Protein AF-A0A428Q0T6-F1 (afdb_monomer_lite)

Organism: NCBI:txid1325733

Secondary structure (DSSP, 8-state):
-EE--HHHHHHHHIIIII---HHHHHHHHHHHHHHHT-PPPTT--TTS-HHHHHHHHHHHHHTTT-HHHHHHHHHHHHHTTTTTTTHHHHHHHHHHHH-TT--TTSS-HHHHHT--EEEEEEE-SSS--EEEEESSS-S-----PPP-TTTSPPEEETTTEEEEESTTT-S-THHHHHHHHHHH-TT-SS-S-------

Foldseek 3Di:
DAEAFALGLQLLCLCWFVVDDSVVSVVLVVVLCVQQPDFDDLQDDPPDPVVVSVCVVVVVVVDPPDVVVVVVVLQVSLVVDQARTNVVSVVVSSCVRQPQPDKLLDDGNCVVVVNKYWYWWWAPDPDIDIDIDINPDPLDMDDDRAAAVRHGNWDADPPRHTIHTCCVVPVWCQVVVQVVVCVVCVPDPGDPDDDTDHD

InterPro domains:
  IPR016035 Acyl transferase/acyl hydrolase/lysophospholipase [SSF52151] (3-199)

Sequence (199 aa):
MAFGISSGGLIVADMFINGSSIEESSDKFEALAKHVFQRRKYVNAPFLPKFLTGLLPLLIESFAPLPSLFYLVDIAVSYFTDGLYPSRNMEDALKRIFSPDRSMLGITNATATGTLVGLPAATVDEKPKCQIFSNYNSGVPELYLLPLGIVFPPQHISGVGTFQDAGPLENDPLISALTAAATAFPLLEEPDFVVSLGT

Radius of gyration: 19.91 Å; chains: 1; bounding box: 54×31×53 Å

pLDDT: mean 74.84, std 14.32, range [39.44, 93.75]

Structure (mmCIF, N/CA/C/O backbone):
data_AF-A0A428Q0T6-F1
#
_entry.id   AF-A0A428Q0T6-F1
#
loop_
_atom_site.group_PDB
_atom_site.id
_atom_site.type_symbol
_atom_site.label_atom_id
_atom_site.label_alt_id
_atom_site.label_comp_id
_atom_site.label_asym_id
_atom_site.label_entity_id
_atom_site.label_seq_id
_atom_site.pdbx_PDB_ins_code
_atom_site.Cartn_x
_atom_site.Cartn_y
_atom_site.Cartn_z
_atom_site.occupancy
_atom_site.B_iso_or_equiv
_atom_site.auth_seq_id
_atom_site.auth_comp_id
_atom_site.auth_asym_id
_atom_site.auth_atom_id
_atom_site.pdbx_PDB_model_num
ATOM 1 N N . MET A 1 1 ? -7.613 3.057 12.857 1.00 89.25 1 MET A N 1
ATOM 2 C CA . MET A 1 1 ? -7.683 2.839 11.394 1.00 89.25 1 MET A CA 1
ATOM 3 C C . MET A 1 1 ? -6.301 3.133 10.822 1.00 89.25 1 MET A C 1
ATOM 5 O O . MET A 1 1 ? -5.642 4.011 11.362 1.00 89.25 1 MET A O 1
ATOM 9 N N . ALA A 1 2 ? -5.839 2.387 9.820 1.00 92.50 2 ALA A N 1
ATOM 10 C CA . ALA A 1 2 ? -4.494 2.507 9.258 1.00 92.50 2 ALA A CA 1
ATOM 11 C C . ALA A 1 2 ? -4.555 2.542 7.730 1.00 92.50 2 ALA A C 1
ATOM 13 O O . ALA A 1 2 ? -5.173 1.680 7.106 1.00 92.50 2 ALA A O 1
ATOM 14 N N . PHE A 1 3 ? -3.937 3.558 7.139 1.00 91.94 3 PHE A N 1
ATOM 15 C CA . PHE A 1 3 ? -3.925 3.778 5.700 1.00 91.94 3 PHE A CA 1
ATOM 16 C C . PHE A 1 3 ? -2.504 4.045 5.233 1.00 91.94 3 PHE A C 1
ATOM 18 O O . PHE A 1 3 ? -1.729 4.682 5.944 1.00 91.94 3 PHE A O 1
ATOM 25 N N . GLY A 1 4 ? -2.175 3.577 4.035 1.00 90.06 4 GLY A N 1
ATOM 26 C CA . GLY A 1 4 ? -0.871 3.822 3.438 1.00 90.06 4 GLY A CA 1
ATOM 27 C C . GLY A 1 4 ? -0.927 3.731 1.923 1.00 90.06 4 GLY A C 1
ATOM 28 O O . GLY A 1 4 ? -1.654 2.905 1.373 1.00 90.06 4 GLY A O 1
ATOM 29 N N . ILE A 1 5 ? -0.144 4.580 1.264 1.00 86.94 5 ILE A N 1
ATOM 30 C CA . ILE A 1 5 ? -0.002 4.632 -0.194 1.00 86.94 5 ILE A CA 1
ATOM 31 C C . ILE A 1 5 ? 1.419 4.216 -0.558 1.00 86.94 5 ILE A C 1
ATOM 33 O O . ILE A 1 5 ? 2.355 4.472 0.203 1.00 86.94 5 ILE A O 1
ATOM 37 N N . SER A 1 6 ? 1.581 3.545 -1.700 1.00 84.75 6 SER A N 1
ATOM 38 C CA . SER A 1 6 ? 2.883 3.099 -2.196 1.00 84.75 6 SER A CA 1
ATOM 39 C C . SER A 1 6 ? 3.666 2.291 -1.139 1.00 84.75 6 SER A C 1
ATOM 41 O O . SER A 1 6 ? 3.129 1.353 -0.543 1.00 84.75 6 SER A O 1
ATOM 43 N N . SER A 1 7 ? 4.917 2.663 -0.851 1.00 85.25 7 SER A N 1
ATOM 44 C CA . SER A 1 7 ? 5.738 2.081 0.220 1.00 85.25 7 SER A CA 1
ATOM 45 C C . SER A 1 7 ? 5.096 2.171 1.611 1.00 85.25 7 SER A C 1
ATOM 47 O O . SER A 1 7 ? 5.201 1.221 2.386 1.00 85.25 7 SER A O 1
ATOM 49 N N . GLY A 1 8 ? 4.374 3.251 1.924 1.00 87.94 8 GLY A N 1
ATOM 50 C CA . GLY A 1 8 ? 3.618 3.372 3.174 1.00 87.94 8 GLY A CA 1
ATOM 51 C C . GLY A 1 8 ? 2.496 2.336 3.272 1.00 87.94 8 GLY A C 1
ATOM 52 O O . GLY A 1 8 ? 2.252 1.778 4.340 1.00 87.94 8 GLY A O 1
ATOM 53 N N . GLY A 1 9 ? 1.864 2.008 2.142 1.00 88.44 9 GLY A N 1
ATOM 54 C CA . GLY A 1 9 ? 0.878 0.929 2.047 1.00 88.44 9 GLY A CA 1
ATOM 55 C C . GLY A 1 9 ? 1.485 -0.444 2.327 1.00 88.44 9 GLY A C 1
ATOM 56 O O . GLY A 1 9 ? 0.877 -1.252 3.027 1.00 88.44 9 GLY A O 1
ATOM 57 N N . LEU A 1 10 ? 2.715 -0.686 1.860 1.00 87.69 10 LEU A N 1
ATOM 58 C CA . LEU A 1 10 ? 3.456 -1.915 2.157 1.00 87.69 10 LEU A CA 1
ATOM 59 C C . LEU A 1 10 ? 3.763 -2.060 3.652 1.00 87.69 10 LEU A C 1
ATOM 61 O O . LEU A 1 10 ? 3.553 -3.134 4.217 1.00 87.69 10 LEU A O 1
ATOM 65 N N . ILE A 1 11 ? 4.204 -0.979 4.298 1.00 89.25 11 ILE A N 1
ATOM 66 C CA . ILE A 1 11 ? 4.495 -0.957 5.739 1.00 89.25 11 ILE A CA 1
ATOM 67 C C . ILE A 1 11 ? 3.218 -1.211 6.546 1.00 89.25 11 ILE A C 1
ATOM 69 O O . ILE A 1 11 ? 3.197 -2.087 7.408 1.00 89.25 11 ILE A O 1
ATOM 73 N N . VAL A 1 12 ? 2.127 -0.506 6.227 1.00 90.69 12 VAL A N 1
ATOM 74 C CA . VAL A 1 12 ? 0.817 -0.702 6.870 1.00 90.69 12 VAL A CA 1
ATOM 75 C C . VAL A 1 12 ? 0.324 -2.136 6.688 1.00 90.69 12 VAL A C 1
ATOM 77 O O . VAL A 1 12 ? -0.155 -2.752 7.642 1.00 90.69 12 VAL A O 1
ATOM 80 N N . ALA A 1 13 ? 0.468 -2.700 5.488 1.00 89.44 13 ALA A N 1
ATOM 81 C CA . ALA A 1 13 ? 0.110 -4.085 5.237 1.00 89.44 13 ALA A CA 1
ATOM 82 C C . ALA A 1 13 ? 0.939 -5.044 6.109 1.00 89.44 13 ALA A C 1
ATOM 84 O O . ALA A 1 13 ? 0.357 -5.897 6.768 1.00 89.44 13 ALA A O 1
ATOM 85 N N . ASP A 1 14 ? 2.266 -4.926 6.189 1.00 90.31 14 ASP A N 1
ATOM 86 C CA . ASP A 1 14 ? 3.067 -5.855 7.010 1.00 90.31 14 ASP A CA 1
ATOM 87 C C . ASP A 1 14 ? 2.743 -5.719 8.510 1.00 90.31 14 ASP A C 1
ATOM 89 O O . ASP A 1 14 ? 2.503 -6.716 9.196 1.00 90.31 14 ASP A O 1
ATOM 93 N N . MET A 1 15 ? 2.608 -4.491 9.011 1.00 91.19 15 MET A N 1
ATOM 94 C CA . MET A 1 15 ? 2.294 -4.244 10.421 1.00 91.19 15 MET A CA 1
ATOM 95 C C . MET A 1 15 ? 0.924 -4.797 10.824 1.00 91.19 15 MET A C 1
ATOM 97 O O . MET A 1 15 ? 0.792 -5.502 11.825 1.00 91.19 15 MET A O 1
ATOM 101 N N . PHE A 1 16 ? -0.120 -4.505 10.047 1.00 90.69 16 PHE A N 1
ATOM 102 C CA . PHE A 1 16 ? -1.490 -4.821 10.454 1.00 90.69 16 PHE A CA 1
ATOM 103 C C . PHE A 1 16 ? -2.015 -6.122 9.853 1.00 90.69 16 PHE A C 1
ATOM 105 O O . PHE A 1 16 ? -2.826 -6.788 10.483 1.00 90.69 16 PHE A O 1
ATOM 112 N N . ILE A 1 17 ? -1.552 -6.553 8.682 1.00 86.75 17 ILE A N 1
ATOM 113 C CA . ILE A 1 17 ? -1.958 -7.845 8.112 1.00 86.75 17 ILE A CA 1
ATOM 114 C C . ILE A 1 17 ? -1.084 -8.953 8.700 1.00 86.75 17 ILE A C 1
ATOM 116 O O . ILE A 1 17 ? -1.624 -9.912 9.268 1.00 86.75 17 ILE A O 1
ATOM 120 N N . ASN A 1 18 ? 0.245 -8.817 8.619 1.00 88.25 18 ASN A N 1
ATOM 121 C CA . ASN A 1 18 ? 1.177 -9.840 9.106 1.00 88.25 18 ASN A CA 1
ATOM 122 C C . ASN A 1 18 ? 1.434 -9.770 10.613 1.00 88.25 18 ASN A C 1
ATOM 124 O O . ASN A 1 18 ? 1.727 -10.808 11.203 1.00 88.25 18 ASN A O 1
ATOM 128 N N . GLY A 1 19 ? 1.247 -8.606 11.239 1.00 89.25 19 GLY A N 1
ATOM 129 C CA . GLY A 1 19 ? 1.463 -8.431 12.677 1.00 89.25 19 GLY A CA 1
ATOM 130 C C . GLY A 1 19 ? 2.908 -8.117 13.054 1.00 89.25 19 GLY A C 1
ATOM 131 O O . GLY A 1 19 ? 3.267 -8.298 14.214 1.00 89.25 19 GLY A O 1
ATOM 132 N N . SER A 1 20 ? 3.739 -7.690 12.100 1.00 91.00 20 SER A N 1
ATOM 133 C CA . SER A 1 20 ? 5.130 -7.331 12.389 1.00 91.00 20 SER A CA 1
ATOM 134 C C . SER A 1 20 ? 5.250 -6.007 13.136 1.00 91.00 20 SER A C 1
ATOM 136 O O . SER A 1 20 ? 4.391 -5.128 13.029 1.00 91.00 20 SER A O 1
ATOM 138 N N . SER A 1 21 ? 6.341 -5.854 13.890 1.00 92.69 21 SER A N 1
ATOM 139 C CA . SER A 1 21 ? 6.670 -4.566 14.506 1.00 92.69 21 SER A CA 1
ATOM 140 C C . SER A 1 21 ? 7.057 -3.536 13.438 1.00 92.69 21 SER A C 1
ATOM 142 O O . SER A 1 21 ? 7.321 -3.879 12.279 1.00 92.69 21 SER A O 1
ATOM 144 N N . ILE A 1 22 ? 7.093 -2.256 13.816 1.00 88.88 22 ILE A N 1
ATOM 145 C CA . ILE A 1 22 ? 7.514 -1.193 12.898 1.00 88.88 22 ILE A CA 1
ATOM 146 C C . ILE A 1 22 ? 8.994 -1.335 12.517 1.00 88.88 22 ILE A C 1
ATOM 148 O O . ILE A 1 22 ? 9.342 -1.137 11.355 1.00 88.88 22 ILE A O 1
ATOM 152 N N . GLU A 1 23 ? 9.845 -1.753 13.457 1.00 90.31 23 GLU A N 1
ATOM 153 C CA . GLU A 1 23 ? 11.268 -2.022 13.233 1.00 90.31 23 GLU A CA 1
ATOM 154 C C . GLU A 1 23 ? 11.453 -3.193 12.265 1.00 90.31 23 GLU A C 1
ATOM 156 O O . GLU A 1 23 ? 12.149 -3.054 11.262 1.00 90.31 23 GLU A O 1
ATOM 161 N N . GLU A 1 24 ? 10.758 -4.312 12.497 1.00 91.44 24 GLU A N 1
ATOM 162 C CA . GLU A 1 24 ? 10.804 -5.467 11.594 1.00 91.44 24 GLU A CA 1
ATOM 163 C C . GLU A 1 24 ? 10.317 -5.111 10.188 1.00 91.44 24 GLU A C 1
ATOM 165 O O . GLU A 1 24 ? 10.923 -5.521 9.196 1.00 91.44 24 GLU A O 1
ATOM 170 N N . SER A 1 25 ? 9.223 -4.351 10.094 1.00 89.12 25 SER A N 1
ATOM 171 C CA . SER A 1 25 ? 8.675 -3.907 8.811 1.00 89.12 25 SER A CA 1
ATOM 172 C C . SER A 1 25 ? 9.691 -3.024 8.084 1.00 89.12 25 SER A C 1
ATOM 174 O O . SER A 1 25 ? 9.979 -3.249 6.909 1.00 89.12 25 SER A O 1
ATOM 176 N N . SER A 1 26 ? 10.292 -2.062 8.790 1.00 86.38 26 SER A N 1
ATOM 177 C CA . SER A 1 26 ? 11.322 -1.176 8.243 1.00 86.38 26 SER A CA 1
ATOM 178 C C . SER A 1 26 ? 12.520 -1.963 7.706 1.00 86.38 26 SER A C 1
ATOM 180 O O . SER A 1 26 ? 12.902 -1.775 6.549 1.00 86.38 26 SER A O 1
ATOM 182 N N . ASP A 1 27 ? 13.058 -2.902 8.486 1.00 88.62 27 ASP A N 1
ATOM 183 C CA . ASP A 1 27 ? 14.206 -3.725 8.087 1.00 88.62 27 ASP A CA 1
ATOM 184 C C . ASP A 1 27 ? 13.889 -4.588 6.856 1.00 88.62 27 ASP A C 1
ATOM 186 O O . ASP A 1 27 ? 14.679 -4.661 5.904 1.00 88.62 27 ASP A O 1
ATOM 190 N N . LYS A 1 28 ? 12.706 -5.220 6.828 1.00 88.31 28 LYS A N 1
ATOM 191 C CA . LYS A 1 28 ? 12.251 -6.016 5.678 1.00 88.31 28 LYS A CA 1
ATOM 192 C C . LYS A 1 28 ? 12.123 -5.166 4.422 1.00 88.31 28 LYS A C 1
ATOM 194 O O . LYS A 1 28 ? 12.571 -5.599 3.359 1.00 88.31 28 LYS A O 1
ATOM 199 N N . PHE A 1 29 ? 11.513 -3.983 4.513 1.00 85.50 29 PHE A N 1
ATOM 200 C CA . PHE A 1 29 ? 11.295 -3.133 3.344 1.00 85.50 29 PHE A CA 1
ATOM 201 C C . PHE A 1 29 ? 12.572 -2.443 2.869 1.00 85.50 29 PHE A C 1
ATOM 203 O O . PHE A 1 29 ? 12.750 -2.300 1.659 1.00 85.50 29 PHE A O 1
ATOM 210 N N . GLU A 1 30 ? 13.513 -2.122 3.759 1.00 86.06 30 GLU A N 1
ATOM 211 C CA . GLU A 1 30 ? 14.850 -1.673 3.361 1.00 86.06 30 GLU A CA 1
ATOM 212 C C . GLU A 1 30 ? 15.598 -2.781 2.602 1.00 86.06 30 GLU A C 1
ATOM 214 O O . GLU A 1 30 ? 16.168 -2.555 1.527 1.00 86.06 30 GLU A O 1
ATOM 219 N N . ALA A 1 31 ? 15.566 -4.012 3.121 1.00 85.50 31 ALA A N 1
ATOM 220 C CA . ALA A 1 31 ? 16.156 -5.163 2.445 1.00 85.50 31 ALA A CA 1
ATOM 221 C C . ALA A 1 31 ? 15.473 -5.438 1.096 1.00 85.50 31 ALA A C 1
ATOM 223 O O . ALA A 1 31 ? 16.153 -5.711 0.102 1.00 85.50 31 ALA A O 1
ATOM 224 N N . LEU A 1 32 ? 14.145 -5.323 1.031 1.00 83.75 32 LEU A N 1
ATOM 225 C CA . LEU A 1 32 ? 13.365 -5.492 -0.192 1.00 83.75 32 LEU A CA 1
ATOM 226 C C . LEU A 1 32 ? 13.708 -4.417 -1.225 1.00 83.75 32 LEU A C 1
ATOM 228 O O . LEU A 1 32 ? 13.948 -4.758 -2.381 1.00 83.75 32 LEU A O 1
ATOM 232 N N . ALA A 1 33 ? 13.832 -3.151 -0.824 1.00 82.25 33 ALA A N 1
ATOM 233 C CA . ALA A 1 33 ? 14.201 -2.052 -1.713 1.00 82.25 33 ALA A CA 1
ATOM 234 C C . ALA A 1 33 ? 15.538 -2.317 -2.429 1.00 82.25 33 ALA A C 1
ATOM 236 O O . ALA A 1 33 ? 15.642 -2.120 -3.641 1.00 82.25 33 ALA A O 1
ATOM 237 N N . LYS A 1 34 ? 16.534 -2.874 -1.723 1.00 82.44 34 LYS A N 1
ATOM 238 C CA . LYS A 1 34 ? 17.839 -3.261 -2.306 1.00 82.44 34 LYS A CA 1
ATOM 239 C C . LYS A 1 34 ? 17.735 -4.341 -3.394 1.00 82.44 34 LYS A C 1
ATOM 241 O O . LYS A 1 34 ? 18.629 -4.450 -4.235 1.00 82.44 34 LYS A O 1
ATOM 246 N N . HIS A 1 35 ? 16.672 -5.145 -3.388 1.00 77.38 35 HIS A N 1
ATOM 247 C CA . HIS A 1 35 ? 16.417 -6.189 -4.388 1.00 77.38 35 HIS A CA 1
ATOM 248 C C . HIS A 1 35 ? 15.488 -5.708 -5.507 1.00 77.38 35 HIS A C 1
ATOM 250 O O . HIS A 1 35 ? 15.693 -6.038 -6.676 1.00 77.38 35 HIS A O 1
ATOM 256 N N . VAL A 1 36 ? 14.485 -4.909 -5.153 1.00 76.81 36 VAL A N 1
ATOM 257 C CA . VAL A 1 36 ? 13.452 -4.411 -6.062 1.00 76.81 36 VAL A CA 1
ATOM 258 C C . VAL A 1 36 ? 13.994 -3.321 -6.985 1.00 76.81 36 VAL A C 1
ATOM 260 O O . VAL A 1 36 ? 13.754 -3.371 -8.189 1.00 76.81 36 VAL A O 1
ATOM 263 N N . PHE A 1 37 ? 14.832 -2.416 -6.476 1.00 76.69 37 PHE A N 1
ATOM 264 C CA . PHE A 1 37 ? 15.437 -1.338 -7.267 1.00 76.69 37 PHE A CA 1
ATOM 265 C C . PHE A 1 37 ? 16.770 -1.728 -7.922 1.00 76.69 37 PHE A C 1
ATOM 267 O O . PHE A 1 37 ? 17.676 -0.910 -8.092 1.00 76.69 37 PHE A O 1
ATOM 274 N N . GLN A 1 38 ? 16.909 -2.991 -8.328 1.00 71.69 38 GLN A N 1
ATOM 275 C CA . GLN A 1 38 ? 18.050 -3.418 -9.134 1.00 71.69 38 GLN A CA 1
ATOM 276 C C . GLN A 1 38 ? 17.794 -3.105 -10.607 1.00 71.69 38 GLN A C 1
ATOM 278 O O . GLN A 1 38 ? 16.966 -3.741 -11.262 1.00 71.69 38 GLN A O 1
ATOM 283 N N . ARG A 1 39 ? 18.525 -2.115 -11.135 1.00 63.28 39 ARG A N 1
ATOM 284 C CA . ARG A 1 39 ? 18.463 -1.735 -12.553 1.00 63.28 39 ARG A CA 1
ATOM 285 C C . ARG A 1 39 ? 18.724 -2.942 -13.455 1.00 63.28 39 ARG A C 1
ATOM 287 O O . ARG A 1 39 ? 19.648 -3.727 -13.221 1.00 63.28 39 ARG A O 1
ATOM 294 N N . ARG A 1 40 ? 17.938 -3.054 -14.528 1.00 61.69 40 ARG A N 1
ATOM 295 C CA . ARG A 1 40 ? 18.115 -4.091 -15.549 1.00 61.69 40 ARG A CA 1
ATOM 296 C 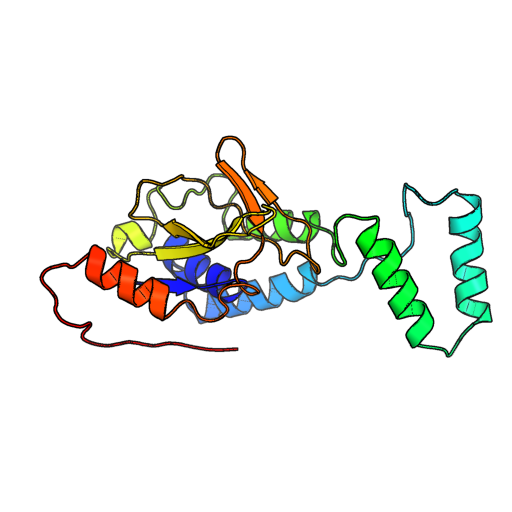C . ARG A 1 40 ? 19.510 -3.956 -16.169 1.00 61.69 40 ARG A C 1
ATOM 298 O O . ARG A 1 40 ? 19.837 -2.937 -16.767 1.00 61.69 40 ARG A O 1
ATOM 305 N N . LYS A 1 41 ? 20.340 -4.997 -16.054 1.00 57.22 41 LYS A N 1
ATOM 306 C CA . LYS A 1 41 ? 21.582 -5.092 -16.833 1.00 57.22 41 LYS A CA 1
ATOM 307 C C . LYS A 1 41 ? 21.203 -5.460 -18.271 1.00 57.22 41 LYS A C 1
ATOM 309 O O . LYS A 1 41 ? 20.482 -6.436 -18.470 1.00 57.22 41 LYS A O 1
ATOM 314 N N . TYR A 1 42 ? 21.678 -4.685 -19.246 1.00 53.44 42 TYR A N 1
ATOM 315 C CA . TYR A 1 42 ? 21.347 -4.689 -20.687 1.00 53.44 42 TYR A CA 1
ATOM 316 C C . TYR A 1 42 ? 21.622 -5.988 -21.472 1.00 53.44 42 TYR A C 1
ATOM 318 O O . TYR A 1 42 ? 21.768 -5.975 -22.689 1.00 53.44 42 TYR A O 1
ATOM 326 N N . VAL A 1 43 ? 21.705 -7.134 -20.808 1.00 46.28 43 VAL A N 1
ATOM 327 C CA . VAL A 1 43 ? 22.309 -8.328 -21.394 1.00 46.28 43 VAL A CA 1
ATOM 328 C C . VAL A 1 43 ? 21.368 -9.043 -22.369 1.00 46.28 43 VAL A C 1
ATOM 330 O O . VAL A 1 43 ? 21.860 -9.742 -23.240 1.00 46.28 43 VAL A O 1
ATOM 333 N N . ASN A 1 44 ? 20.042 -8.852 -22.297 1.00 46.50 44 ASN A N 1
ATOM 334 C CA . ASN A 1 44 ? 19.093 -9.473 -23.233 1.00 46.50 44 ASN A CA 1
ATOM 335 C C . ASN A 1 44 ? 17.760 -8.705 -23.303 1.00 46.50 44 ASN A C 1
ATOM 337 O O . ASN A 1 44 ? 16.822 -9.000 -22.563 1.00 46.50 44 ASN A O 1
ATOM 341 N N . ALA A 1 45 ? 17.664 -7.723 -24.199 1.00 53.03 45 ALA A N 1
ATOM 342 C CA . ALA A 1 45 ? 16.393 -7.121 -24.601 1.00 53.03 45 ALA A CA 1
ATOM 343 C C . ALA A 1 45 ? 15.732 -8.007 -25.685 1.00 53.03 45 ALA A C 1
ATOM 345 O O . ALA A 1 45 ? 16.256 -8.061 -26.796 1.00 53.03 45 ALA A O 1
ATOM 346 N N . PRO A 1 46 ? 14.623 -8.723 -25.408 1.00 50.84 46 PRO A N 1
ATOM 347 C CA . PRO A 1 46 ? 14.042 -9.700 -26.344 1.00 50.84 46 PRO A CA 1
ATOM 348 C C . PRO A 1 46 ? 13.485 -9.098 -27.648 1.00 50.84 46 PRO A C 1
ATOM 350 O O . PRO A 1 46 ? 13.324 -9.813 -28.631 1.00 50.84 46 PRO A O 1
ATOM 353 N N . PHE A 1 47 ? 13.212 -7.794 -27.666 1.00 54.62 47 PHE A N 1
ATOM 354 C CA . PHE A 1 47 ? 12.670 -7.029 -28.799 1.00 54.62 47 PHE A CA 1
ATOM 355 C C . PHE A 1 47 ? 13.760 -6.328 -29.625 1.00 54.62 47 PHE A C 1
ATOM 357 O O . PHE A 1 47 ? 13.469 -5.809 -30.701 1.00 54.62 47 PHE A O 1
ATOM 364 N N . LEU A 1 48 ? 15.013 -6.308 -29.153 1.00 51.81 48 LEU A N 1
ATOM 365 C CA . LEU A 1 48 ? 16.116 -5.708 -29.893 1.00 51.81 48 LEU A CA 1
ATOM 366 C C . LEU A 1 48 ? 16.761 -6.780 -30.794 1.00 51.81 48 LEU A C 1
ATOM 368 O O . LEU A 1 48 ? 17.129 -7.849 -30.295 1.00 51.81 48 LEU A O 1
ATOM 372 N N . PRO A 1 49 ? 16.906 -6.545 -32.115 1.00 60.34 49 PRO A N 1
ATOM 373 C CA . PRO A 1 49 ? 17.570 -7.489 -33.007 1.00 60.34 49 PRO A CA 1
ATOM 374 C C . PRO A 1 49 ? 18.947 -7.861 -32.451 1.00 60.34 49 PRO A C 1
ATOM 376 O O . PRO A 1 49 ? 19.702 -6.974 -32.062 1.00 60.34 49 PRO A O 1
ATOM 379 N N . LYS A 1 50 ? 19.311 -9.152 -32.454 1.00 59.97 50 LYS A N 1
ATOM 380 C CA . LYS A 1 50 ? 20.569 -9.653 -31.853 1.00 59.97 50 LYS A CA 1
ATOM 381 C C . LYS A 1 50 ? 21.819 -8.872 -32.284 1.00 59.97 50 LYS A C 1
ATOM 383 O O . LYS A 1 50 ? 22.760 -8.754 -31.506 1.00 59.97 50 LYS A O 1
ATOM 388 N N . PHE A 1 51 ? 21.823 -8.324 -33.503 1.00 62.69 51 PHE A N 1
ATOM 389 C CA . PHE A 1 51 ? 22.922 -7.497 -34.001 1.00 62.69 51 PHE A CA 1
ATOM 390 C C . PHE A 1 51 ? 23.011 -6.138 -33.281 1.00 62.69 51 PHE A C 1
ATOM 392 O O . PHE A 1 51 ? 24.108 -5.722 -32.931 1.00 62.69 51 PHE A O 1
ATOM 399 N N . LEU A 1 52 ? 21.881 -5.479 -32.998 1.00 59.66 52 LEU A N 1
ATOM 400 C CA . LEU A 1 52 ? 21.814 -4.231 -32.231 1.00 59.66 52 LEU A CA 1
ATOM 401 C C . LEU A 1 52 ? 22.193 -4.467 -30.768 1.00 59.66 52 LEU A C 1
ATOM 403 O O . LEU A 1 52 ? 22.907 -3.653 -30.197 1.00 59.66 52 LEU A O 1
ATOM 407 N N . THR A 1 53 ? 21.802 -5.605 -30.186 1.00 60.00 53 THR A N 1
ATOM 408 C CA . THR A 1 53 ? 22.220 -6.015 -28.833 1.00 60.00 53 THR A CA 1
ATOM 409 C C . THR A 1 53 ? 23.737 -6.193 -28.731 1.00 60.00 53 THR A C 1
ATOM 411 O O . THR A 1 53 ? 24.319 -5.872 -27.701 1.00 60.00 53 THR A O 1
ATOM 414 N N . GLY A 1 54 ? 24.390 -6.656 -29.803 1.00 62.09 54 GLY A N 1
ATOM 415 C CA . GLY A 1 54 ? 25.852 -6.747 -29.888 1.00 62.09 54 GLY A CA 1
ATOM 416 C C . GLY A 1 54 ? 26.555 -5.415 -30.181 1.00 62.09 54 GLY A C 1
ATOM 417 O O . GLY A 1 54 ? 27.713 -5.250 -29.814 1.00 62.09 54 GLY A O 1
ATOM 418 N N . LEU A 1 55 ? 25.867 -4.458 -30.812 1.00 64.00 55 LEU A N 1
ATOM 419 C CA . LEU A 1 55 ? 26.406 -3.139 -31.179 1.00 64.00 55 LEU A CA 1
ATOM 420 C C . LEU A 1 55 ? 26.225 -2.099 -30.062 1.00 64.00 55 LEU A C 1
ATOM 422 O O . LEU A 1 55 ? 27.011 -1.159 -29.957 1.00 64.00 55 LEU A O 1
ATOM 426 N N . LEU A 1 56 ? 25.219 -2.291 -29.202 1.00 62.97 56 LEU A N 1
ATOM 427 C CA . LEU A 1 56 ? 24.897 -1.415 -28.076 1.00 62.97 56 LEU A CA 1
ATOM 428 C C . LEU A 1 56 ? 26.095 -1.185 -27.136 1.00 62.97 56 LEU A C 1
ATOM 430 O O . LEU A 1 56 ? 26.388 -0.023 -26.874 1.00 62.97 56 LEU A O 1
ATOM 434 N N . PRO A 1 57 ? 26.844 -2.214 -26.680 1.00 60.09 57 PRO A N 1
ATOM 435 C CA . PRO A 1 57 ? 28.005 -2.016 -25.808 1.00 60.09 57 PRO A CA 1
ATOM 436 C C . PRO A 1 57 ? 29.113 -1.205 -26.491 1.00 60.09 57 PRO A C 1
ATOM 438 O O . PRO A 1 57 ? 29.766 -0.389 -25.852 1.00 60.09 57 PRO A O 1
ATOM 441 N N . LEU A 1 58 ? 29.279 -1.380 -27.806 1.00 62.19 58 LEU A N 1
ATOM 442 C CA . LEU A 1 58 ? 30.311 -0.714 -28.600 1.00 62.19 58 LEU A CA 1
ATOM 443 C C . LEU A 1 58 ? 29.990 0.774 -28.827 1.00 62.19 58 LEU A C 1
ATOM 445 O O . LEU A 1 58 ? 30.881 1.621 -28.782 1.00 62.19 58 LEU A O 1
ATOM 449 N N . LEU A 1 59 ? 28.707 1.107 -29.015 1.00 60.09 59 LEU A N 1
ATOM 450 C CA . LEU A 1 59 ? 28.220 2.491 -29.023 1.00 60.09 59 LEU A CA 1
ATOM 451 C C . LEU A 1 59 ? 28.339 3.124 -27.632 1.00 60.09 59 LEU A C 1
ATOM 453 O O . LEU A 1 59 ? 28.794 4.254 -27.508 1.00 60.09 59 LEU A O 1
ATOM 457 N N . ILE A 1 60 ? 27.984 2.384 -26.584 1.00 55.56 60 ILE A N 1
ATOM 458 C CA . ILE A 1 60 ? 28.085 2.816 -25.186 1.00 55.56 60 ILE A CA 1
ATOM 459 C C . ILE A 1 60 ? 29.529 3.190 -24.815 1.00 55.56 60 ILE A C 1
ATOM 461 O O . ILE A 1 60 ? 29.744 4.248 -24.224 1.00 55.56 60 ILE A O 1
ATOM 465 N N . GLU A 1 61 ? 30.518 2.381 -25.203 1.00 58.03 61 GLU A N 1
ATOM 466 C CA . GLU A 1 61 ? 31.936 2.688 -24.963 1.00 58.03 61 GLU A CA 1
ATOM 467 C C . GLU A 1 61 ? 32.457 3.837 -25.838 1.00 58.03 61 GLU A C 1
ATOM 469 O O . GLU A 1 61 ? 33.268 4.638 -25.377 1.00 58.03 61 GLU A O 1
ATOM 474 N N . SER A 1 62 ? 31.954 3.973 -27.070 1.00 62.91 62 SER A N 1
ATOM 475 C CA . SER A 1 62 ? 32.377 5.038 -27.995 1.00 62.91 62 SER A CA 1
ATOM 476 C C . SER A 1 62 ? 31.838 6.431 -27.630 1.00 62.91 62 SER A C 1
ATOM 478 O O . SER A 1 62 ? 32.372 7.428 -28.111 1.00 62.91 62 SER A O 1
ATOM 480 N N . PHE A 1 63 ? 30.789 6.518 -26.801 1.00 57.03 63 PHE A N 1
ATOM 481 C CA . PHE A 1 63 ? 30.102 7.771 -26.442 1.00 57.03 63 PHE A CA 1
ATOM 482 C C . PHE A 1 63 ? 30.261 8.193 -24.967 1.00 57.03 63 PHE A C 1
ATOM 484 O O . PHE A 1 63 ? 29.596 9.131 -24.512 1.00 57.03 63 PHE A O 1
ATOM 491 N N . ALA A 1 64 ? 31.148 7.561 -24.195 1.00 53.56 64 ALA A N 1
ATOM 492 C CA . ALA A 1 64 ? 31.457 8.055 -22.854 1.00 53.56 64 ALA A CA 1
ATOM 493 C C . ALA A 1 64 ? 32.323 9.340 -22.929 1.00 53.56 64 ALA A C 1
ATOM 495 O O . ALA A 1 64 ? 33.326 9.333 -23.642 1.00 53.56 64 ALA A O 1
ATOM 496 N N . PRO A 1 65 ? 31.985 10.437 -22.204 1.00 55.16 65 PRO A N 1
ATOM 497 C CA . PRO A 1 65 ? 31.063 10.528 -21.073 1.00 55.16 65 PRO A CA 1
ATOM 498 C C . PRO A 1 65 ? 29.919 11.530 -21.337 1.00 55.16 65 PRO A C 1
ATOM 500 O O . PRO A 1 65 ? 30.017 12.705 -20.987 1.00 55.16 65 PRO A O 1
ATOM 503 N N . LEU A 1 66 ? 28.798 11.084 -21.906 1.00 55.97 66 LEU A N 1
ATOM 504 C CA . LEU A 1 66 ? 27.547 11.860 -21.902 1.00 55.97 66 LEU A CA 1
ATOM 505 C C . LEU A 1 66 ? 26.479 11.126 -21.069 1.00 55.97 66 LEU A C 1
ATOM 507 O O . LEU A 1 66 ? 25.739 10.303 -21.608 1.00 55.97 66 LEU A O 1
ATOM 511 N N . PRO A 1 67 ? 26.371 11.416 -19.753 1.00 56.62 67 PRO A N 1
ATOM 512 C CA . PRO A 1 67 ? 25.423 10.770 -18.833 1.00 56.62 67 PRO A CA 1
ATOM 513 C C . PRO A 1 67 ? 23.953 10.836 -19.280 1.00 56.62 67 PRO A C 1
ATOM 515 O O . PRO A 1 67 ? 23.150 9.975 -18.930 1.00 56.62 67 PRO A O 1
ATOM 518 N N . SER A 1 68 ? 23.593 11.850 -20.069 1.00 57.56 68 SER A N 1
ATOM 519 C CA . SER A 1 68 ? 22.227 12.123 -20.524 1.00 57.56 68 SER A CA 1
ATOM 520 C C . SER A 1 68 ? 21.731 11.179 -21.623 1.00 57.56 68 SER A C 1
ATOM 522 O O . SER A 1 68 ? 20.542 10.866 -21.654 1.00 57.56 68 SER A O 1
ATOM 524 N N . LEU A 1 69 ? 22.606 10.682 -22.505 1.00 57.84 69 LEU A N 1
ATOM 525 C CA . LEU A 1 69 ? 22.192 9.778 -23.586 1.00 57.84 69 LEU A CA 1
ATOM 526 C C . LEU A 1 69 ? 21.799 8.398 -23.032 1.00 57.84 69 LEU A C 1
ATOM 528 O O . LEU A 1 69 ? 20.795 7.828 -23.449 1.00 57.84 69 LEU A O 1
ATOM 532 N N . PHE A 1 70 ? 22.538 7.907 -22.031 1.00 59.09 70 PHE A N 1
ATOM 533 C CA . PHE A 1 70 ? 22.210 6.677 -21.303 1.00 59.09 70 PHE A CA 1
ATOM 534 C C . PHE A 1 70 ? 20.843 6.751 -20.626 1.00 59.09 70 PHE A C 1
ATOM 536 O O . PHE A 1 70 ? 20.084 5.791 -20.674 1.00 59.09 70 PHE A O 1
ATOM 543 N N . TYR A 1 71 ? 20.504 7.909 -20.058 1.00 59.72 71 TYR A N 1
ATOM 544 C CA . TYR A 1 71 ? 19.208 8.137 -19.427 1.00 59.72 71 TYR A CA 1
ATOM 545 C C . TYR A 1 71 ? 18.051 8.119 -20.438 1.00 59.72 71 TYR A C 1
ATOM 547 O O . TYR A 1 71 ? 17.004 7.539 -20.170 1.00 59.72 71 TYR A O 1
ATOM 555 N N . LEU A 1 72 ? 18.243 8.692 -21.632 1.00 59.34 72 LEU A N 1
ATOM 556 C CA . LEU A 1 72 ? 17.233 8.649 -22.697 1.00 59.34 72 LEU A CA 1
ATOM 557 C C . LEU A 1 72 ? 17.046 7.240 -23.270 1.00 59.34 72 LEU A C 1
ATOM 559 O O . LEU A 1 72 ? 15.920 6.857 -23.580 1.00 59.34 72 LEU A O 1
ATOM 563 N N . VAL A 1 73 ? 18.122 6.457 -23.379 1.00 61.56 73 VAL A N 1
ATOM 564 C CA . VAL A 1 73 ? 18.047 5.043 -23.773 1.00 61.56 73 VAL A CA 1
ATOM 565 C C . VAL A 1 73 ? 17.364 4.209 -22.686 1.00 61.56 73 VAL A C 1
ATOM 567 O O . VAL A 1 73 ? 16.494 3.412 -23.023 1.00 61.56 73 VAL A O 1
ATOM 570 N N . ASP A 1 74 ? 17.676 4.436 -21.402 1.00 58.75 74 ASP A N 1
ATOM 571 C CA . ASP A 1 74 ? 16.979 3.814 -20.264 1.00 58.75 74 ASP A CA 1
ATOM 572 C C . ASP A 1 74 ? 15.469 4.109 -20.331 1.00 58.75 74 ASP A C 1
ATOM 574 O O . ASP A 1 74 ? 14.657 3.192 -20.215 1.00 58.75 74 ASP A O 1
ATOM 578 N N . ILE A 1 75 ? 15.087 5.371 -20.573 1.00 59.69 75 ILE A N 1
ATOM 579 C CA . ILE A 1 75 ? 13.685 5.787 -20.724 1.00 59.69 75 ILE A CA 1
ATOM 580 C C . ILE A 1 75 ? 13.045 5.098 -21.928 1.00 59.69 75 ILE A C 1
ATOM 582 O O . ILE A 1 75 ? 11.986 4.493 -21.785 1.00 59.69 75 ILE A O 1
ATOM 586 N N . ALA A 1 76 ? 13.677 5.141 -23.101 1.00 57.78 76 ALA A N 1
ATOM 587 C CA . ALA A 1 76 ? 13.130 4.529 -24.308 1.00 57.78 76 ALA A CA 1
ATOM 588 C C . ALA A 1 76 ? 12.941 3.016 -24.129 1.00 57.78 76 ALA A C 1
ATOM 590 O O . ALA A 1 76 ? 11.880 2.481 -24.432 1.00 57.78 76 ALA A O 1
ATOM 591 N N . VAL A 1 77 ? 13.929 2.320 -23.564 1.00 57.56 77 VAL A N 1
ATOM 592 C CA . VAL A 1 77 ? 13.825 0.888 -23.268 1.00 57.56 77 VAL A CA 1
ATOM 593 C C . VAL A 1 77 ? 12.756 0.624 -22.210 1.00 57.56 77 VAL A C 1
ATOM 595 O O . VAL A 1 77 ? 11.981 -0.307 -22.394 1.00 57.56 77 VAL A O 1
ATOM 598 N N . SER A 1 78 ? 12.640 1.436 -21.155 1.00 54.47 78 SER A N 1
ATOM 599 C CA . SER A 1 78 ? 11.562 1.298 -20.159 1.00 54.47 78 SER A CA 1
ATOM 600 C C . SER A 1 78 ? 10.171 1.516 -20.756 1.00 54.47 78 SER A C 1
ATOM 602 O O . SER A 1 78 ? 9.240 0.830 -20.363 1.00 54.47 78 SER A O 1
ATOM 604 N N . TYR A 1 79 ? 10.039 2.397 -21.753 1.00 52.56 79 TYR A N 1
ATOM 605 C CA . TYR A 1 79 ? 8.780 2.651 -22.453 1.00 52.56 79 TYR A CA 1
ATOM 606 C C . TYR A 1 79 ? 8.344 1.456 -23.311 1.00 52.56 79 TYR A C 1
ATOM 608 O O . TYR A 1 79 ? 7.160 1.154 -23.412 1.00 52.56 79 TYR A O 1
ATOM 616 N N . PHE A 1 80 ? 9.306 0.749 -23.912 1.00 51.97 80 PHE A N 1
ATOM 617 C CA . PHE A 1 80 ? 9.056 -0.459 -24.705 1.00 51.97 80 PHE A CA 1
ATOM 618 C C . PHE A 1 80 ? 9.143 -1.762 -23.888 1.00 51.97 80 PHE A C 1
ATOM 620 O O . PHE A 1 80 ? 9.061 -2.850 -24.461 1.00 51.97 80 PHE A O 1
ATOM 627 N N . THR A 1 81 ? 9.315 -1.682 -22.563 1.00 52.81 81 THR A N 1
ATOM 628 C CA . THR A 1 81 ? 9.393 -2.845 -21.669 1.00 52.81 81 THR A CA 1
ATOM 629 C C . THR A 1 81 ? 8.543 -2.693 -20.418 1.00 52.81 81 THR A C 1
ATOM 631 O O . THR A 1 81 ? 7.834 -1.718 -20.231 1.00 52.81 81 THR A O 1
ATOM 634 N N . ASP A 1 82 ? 8.603 -3.715 -19.574 1.00 57.91 82 ASP A N 1
ATOM 635 C CA . ASP A 1 82 ? 7.902 -3.888 -18.306 1.00 57.91 82 ASP A CA 1
ATOM 636 C C . ASP A 1 82 ? 8.368 -2.899 -17.202 1.00 57.91 82 ASP A C 1
ATOM 638 O O . ASP A 1 82 ? 8.698 -3.326 -16.099 1.00 57.91 82 ASP A O 1
ATOM 642 N N . GLY A 1 83 ? 8.478 -1.596 -17.504 1.00 61.78 83 GLY A N 1
ATOM 643 C CA . GLY A 1 83 ? 8.948 -0.537 -16.594 1.00 61.78 83 GLY A CA 1
ATOM 644 C C . GLY A 1 83 ? 10.477 -0.415 -16.449 1.00 61.78 83 GLY A C 1
ATOM 645 O O . GLY A 1 83 ? 11.253 -1.199 -17.005 1.00 61.78 83 GLY A O 1
ATOM 646 N N . LEU A 1 84 ? 10.936 0.592 -15.686 1.00 66.19 84 LEU A N 1
ATOM 647 C CA . LEU A 1 84 ? 12.368 0.818 -15.395 1.00 66.19 84 LEU A CA 1
ATOM 648 C C . LEU A 1 84 ? 12.983 -0.339 -14.586 1.00 66.19 84 LEU A C 1
ATOM 650 O O . LEU A 1 84 ? 14.160 -0.677 -14.762 1.00 66.19 84 LEU A O 1
ATOM 654 N N . TYR A 1 85 ? 12.180 -0.964 -13.725 1.00 68.06 85 TYR A N 1
ATOM 655 C CA . TYR A 1 85 ? 12.552 -2.124 -12.923 1.00 68.06 85 TYR A CA 1
ATOM 656 C C . TYR A 1 85 ? 11.631 -3.305 -13.249 1.00 68.06 85 TYR A C 1
ATOM 658 O O . TYR A 1 85 ? 10.430 -3.107 -13.411 1.00 68.06 85 TYR A O 1
ATOM 666 N N . PRO A 1 86 ? 12.152 -4.544 -13.340 1.00 67.19 86 PRO A N 1
ATOM 667 C CA . PRO A 1 86 ? 11.316 -5.706 -13.631 1.00 67.19 86 PRO A CA 1
ATOM 668 C C . PRO A 1 86 ? 10.243 -5.921 -12.551 1.00 67.19 86 PRO A C 1
ATOM 670 O O . PRO A 1 86 ? 10.588 -6.108 -11.381 1.00 67.19 86 PRO A O 1
ATOM 673 N N . SER A 1 87 ? 8.969 -5.989 -12.953 1.00 69.25 87 SER A N 1
ATOM 674 C CA . SER A 1 87 ? 7.825 -6.294 -12.072 1.00 69.25 87 SER A CA 1
ATOM 675 C C . SER A 1 87 ? 8.028 -7.578 -11.263 1.00 69.25 87 SER A C 1
ATOM 677 O O . SER A 1 87 ? 7.771 -7.617 -10.064 1.00 69.25 87 SER A O 1
ATOM 679 N N . ARG A 1 88 ? 8.607 -8.606 -11.894 1.00 71.31 88 ARG A N 1
ATOM 680 C CA . ARG A 1 88 ? 8.889 -9.907 -11.278 1.00 71.31 88 ARG A CA 1
ATOM 681 C C . ARG A 1 88 ? 9.718 -9.812 -9.998 1.00 71.31 88 ARG A C 1
ATOM 683 O O . ARG A 1 88 ? 9.451 -10.545 -9.056 1.00 71.31 88 ARG A O 1
ATOM 690 N N . ASN A 1 89 ? 10.711 -8.921 -9.942 1.00 76.50 89 ASN A N 1
ATOM 691 C CA . ASN A 1 89 ? 11.529 -8.769 -8.733 1.00 76.50 89 ASN A CA 1
ATOM 692 C C . ASN A 1 89 ? 10.686 -8.249 -7.566 1.00 76.50 89 ASN A C 1
ATOM 694 O O . ASN A 1 89 ? 10.877 -8.673 -6.429 1.00 76.50 89 ASN A O 1
ATOM 698 N N . MET A 1 90 ? 9.762 -7.338 -7.867 1.00 76.12 90 MET A N 1
ATOM 699 C CA . MET A 1 90 ? 8.814 -6.793 -6.907 1.00 76.12 90 MET A CA 1
ATOM 700 C C . MET A 1 90 ? 7.821 -7.869 -6.469 1.00 76.12 90 MET A C 1
ATOM 702 O O . MET A 1 90 ? 7.700 -8.131 -5.278 1.00 76.12 90 MET A O 1
ATOM 706 N N . GLU A 1 91 ? 7.186 -8.560 -7.413 1.00 76.94 91 GLU A N 1
ATOM 707 C CA . GLU A 1 91 ? 6.209 -9.613 -7.132 1.00 76.94 91 GLU A CA 1
ATOM 708 C C . GLU A 1 91 ? 6.815 -10.763 -6.310 1.00 76.94 91 GLU A C 1
ATOM 710 O O . GLU A 1 91 ? 6.246 -11.166 -5.295 1.00 76.94 91 GLU A O 1
ATOM 715 N N . ASP A 1 92 ? 8.002 -11.246 -6.687 1.00 79.75 92 ASP A N 1
ATOM 716 C CA . ASP A 1 92 ? 8.710 -12.307 -5.964 1.00 79.75 92 ASP A CA 1
ATOM 717 C C . ASP A 1 92 ? 9.094 -11.856 -4.545 1.00 79.75 92 ASP A C 1
ATOM 719 O O . ASP A 1 92 ? 8.985 -12.633 -3.593 1.00 79.75 92 ASP A O 1
ATOM 723 N N . ALA A 1 93 ? 9.539 -10.608 -4.373 1.00 79.50 93 ALA A N 1
ATOM 724 C CA . ALA A 1 93 ? 9.903 -10.082 -3.059 1.00 79.50 93 ALA A CA 1
ATOM 725 C C . ALA A 1 93 ? 8.678 -9.910 -2.152 1.00 79.50 93 ALA A C 1
ATOM 727 O O . ALA A 1 93 ? 8.725 -10.233 -0.966 1.00 79.50 93 ALA A O 1
ATOM 728 N N . LEU A 1 94 ? 7.563 -9.465 -2.717 1.00 80.88 94 LEU A N 1
ATOM 729 C CA . LEU A 1 94 ? 6.322 -9.263 -1.986 1.00 80.88 94 LEU A CA 1
ATOM 730 C C . LEU A 1 94 ? 5.650 -10.584 -1.614 1.00 80.88 94 LEU A C 1
ATOM 732 O O . LEU A 1 94 ? 5.226 -10.744 -0.471 1.00 80.88 94 LEU A O 1
ATOM 736 N N . LYS A 1 95 ? 5.657 -11.577 -2.510 1.00 82.50 95 LYS A N 1
ATOM 737 C CA . LYS A 1 95 ? 5.212 -12.947 -2.205 1.00 82.50 95 LYS A CA 1
ATOM 738 C C . LYS A 1 95 ? 5.997 -13.573 -1.053 1.00 82.50 95 LYS A C 1
ATOM 740 O O . LYS A 1 95 ? 5.425 -14.345 -0.289 1.00 82.50 95 LYS A O 1
ATOM 745 N N . ARG A 1 96 ? 7.282 -13.232 -0.888 1.00 82.12 96 ARG A N 1
ATOM 746 C CA . ARG A 1 96 ? 8.092 -13.695 0.255 1.00 82.12 96 ARG A CA 1
ATOM 747 C C . ARG A 1 96 ? 7.660 -13.078 1.583 1.00 82.12 96 ARG A C 1
ATOM 749 O O . ARG A 1 96 ? 7.715 -13.772 2.590 1.00 82.12 96 ARG A O 1
ATOM 756 N N . ILE A 1 97 ? 7.260 -11.806 1.594 1.00 81.06 97 ILE A N 1
ATOM 757 C CA . ILE A 1 97 ? 6.834 -11.115 2.822 1.00 81.06 97 ILE A CA 1
ATOM 758 C C . ILE A 1 97 ? 5.403 -11.500 3.190 1.00 81.06 97 ILE A C 1
ATOM 760 O O . ILE A 1 97 ? 5.123 -11.853 4.331 1.00 81.06 97 ILE A O 1
ATOM 764 N N . PHE A 1 98 ? 4.490 -11.442 2.223 1.00 80.38 98 PHE A N 1
ATOM 765 C CA . PHE A 1 98 ? 3.061 -11.574 2.489 1.00 80.38 98 PHE A CA 1
ATOM 766 C C . PHE A 1 98 ? 2.550 -13.007 2.409 1.00 80.38 98 PHE A C 1
ATOM 768 O O . PHE A 1 98 ? 1.490 -13.276 2.953 1.00 80.38 98 PHE A O 1
ATOM 775 N N . SER A 1 99 ? 3.328 -13.942 1.857 1.00 79.62 99 SER A N 1
ATOM 776 C CA . SER A 1 99 ? 2.879 -15.283 1.454 1.00 79.62 99 SER A CA 1
ATOM 777 C C . SER A 1 99 ? 1.814 -15.235 0.343 1.00 79.62 99 SER A C 1
ATOM 779 O O . SER A 1 99 ? 0.928 -14.383 0.363 1.00 79.62 99 SER A O 1
ATOM 781 N N . PRO A 1 100 ? 1.863 -16.147 -0.642 1.00 73.62 100 PRO A N 1
ATOM 782 C CA . PRO A 1 100 ? 0.943 -16.116 -1.782 1.00 73.62 100 PRO A CA 1
ATOM 783 C C . PRO A 1 100 ? -0.522 -16.370 -1.397 1.00 73.62 100 PRO A C 1
ATOM 785 O O . PRO A 1 100 ? -1.413 -15.894 -2.087 1.00 73.62 100 PRO A O 1
ATOM 788 N N . ASP A 1 101 ? -0.772 -17.072 -0.290 1.00 70.75 101 ASP A N 1
ATOM 789 C CA . ASP A 1 101 ? -2.124 -17.459 0.133 1.00 70.75 101 ASP A CA 1
ATOM 790 C C . ASP A 1 101 ? -2.789 -16.434 1.069 1.00 70.75 101 ASP A C 1
ATOM 792 O O . ASP A 1 101 ? -3.897 -16.658 1.567 1.00 70.75 101 ASP A O 1
ATOM 796 N N . ARG A 1 102 ? -2.121 -15.310 1.368 1.00 73.31 102 ARG A N 1
ATOM 797 C CA . ARG A 1 102 ? -2.691 -14.298 2.260 1.00 73.31 102 ARG A CA 1
ATOM 798 C C . ARG A 1 102 ? -3.658 -13.380 1.533 1.00 73.31 102 ARG A C 1
ATOM 800 O O . ARG A 1 102 ? -3.327 -12.721 0.555 1.00 73.31 102 ARG A O 1
ATOM 807 N N . SER A 1 103 ? -4.832 -13.241 2.138 1.00 77.19 103 SER A N 1
ATOM 808 C CA . SER A 1 103 ? -5.842 -12.260 1.762 1.00 77.19 103 SER A CA 1
ATOM 809 C C . SER A 1 103 ? -6.062 -11.262 2.893 1.00 77.19 103 SER A C 1
ATOM 811 O O . SER A 1 103 ? -6.080 -11.630 4.069 1.00 77.19 103 SER A O 1
ATOM 813 N N . MET A 1 104 ? -6.287 -9.998 2.533 1.00 71.25 104 MET A N 1
ATOM 814 C CA . MET A 1 104 ? -6.636 -8.937 3.480 1.00 71.25 104 MET A CA 1
ATOM 815 C C . MET A 1 104 ? -8.000 -9.166 4.155 1.00 71.25 104 MET A C 1
ATOM 817 O O . MET A 1 104 ? -8.210 -8.687 5.266 1.00 71.25 104 MET A O 1
ATOM 821 N N . LEU A 1 105 ? -8.905 -9.922 3.517 1.00 71.62 105 LEU A N 1
ATOM 822 C CA . LEU A 1 105 ? -10.188 -10.336 4.108 1.00 71.62 105 LEU A CA 1
ATOM 823 C C . LEU A 1 105 ? -10.095 -11.649 4.906 1.00 71.62 105 LEU A C 1
ATOM 825 O O . LEU A 1 105 ? -11.098 -12.111 5.447 1.00 71.62 105 LEU A O 1
ATOM 829 N N . GLY A 1 106 ? -8.916 -12.276 4.962 1.00 71.62 106 GLY A N 1
ATOM 830 C CA . GLY A 1 106 ? -8.678 -13.463 5.780 1.00 71.62 106 GLY A CA 1
ATOM 831 C C . GLY A 1 106 ? -8.543 -13.141 7.273 1.00 71.62 106 GLY A C 1
ATOM 832 O O . GLY A 1 106 ? -8.667 -11.995 7.707 1.00 71.62 106 GLY A O 1
ATOM 833 N N . ILE A 1 107 ? -8.235 -14.163 8.077 1.00 71.12 107 ILE A N 1
ATOM 834 C CA . ILE A 1 107 ? -7.868 -13.966 9.486 1.00 71.12 107 ILE A CA 1
ATOM 835 C C . ILE A 1 107 ? -6.474 -13.334 9.527 1.00 71.12 107 ILE A C 1
ATOM 837 O O . ILE A 1 107 ? -5.485 -13.954 9.136 1.00 71.12 107 ILE A O 1
ATOM 841 N N . THR A 1 108 ? -6.402 -12.089 9.987 1.00 81.56 108 THR A N 1
ATOM 842 C CA . THR A 1 108 ? -5.171 -11.290 10.033 1.00 81.56 108 THR A CA 1
ATOM 843 C C . THR A 1 108 ? -4.998 -10.649 11.409 1.00 81.56 108 THR A C 1
ATOM 845 O O . THR A 1 108 ? -5.916 -10.675 12.236 1.00 81.56 108 THR A O 1
ATOM 848 N N . ASN A 1 109 ? -3.837 -10.042 11.672 1.00 86.31 109 ASN A N 1
ATOM 849 C CA . ASN A 1 109 ? -3.636 -9.298 12.919 1.00 86.31 109 ASN A CA 1
ATOM 850 C C . ASN A 1 109 ? -4.610 -8.102 13.035 1.00 86.31 109 ASN A C 1
ATOM 852 O O . ASN A 1 109 ? -5.074 -7.763 14.123 1.00 86.31 109 ASN A O 1
ATOM 856 N N . ALA A 1 110 ? -5.010 -7.520 11.904 1.00 85.38 110 ALA A N 1
ATOM 857 C CA . ALA A 1 110 ? -6.010 -6.466 11.816 1.00 85.38 110 ALA A CA 1
ATOM 858 C C . ALA A 1 110 ? -7.385 -6.957 12.291 1.00 85.38 110 ALA A C 1
ATOM 860 O O . ALA A 1 110 ? -8.048 -6.268 13.060 1.00 85.38 110 ALA A O 1
ATOM 861 N N . THR A 1 111 ? -7.781 -8.181 11.923 1.00 85.12 111 THR A N 1
ATOM 862 C CA . THR A 1 111 ? -9.009 -8.816 12.430 1.00 85.12 111 THR A CA 1
ATOM 863 C C . THR A 1 111 ? -8.945 -9.033 13.942 1.00 85.12 111 THR A C 1
ATOM 865 O O . THR A 1 111 ? -9.911 -8.746 14.642 1.00 85.12 111 THR A O 1
ATOM 868 N N . ALA A 1 112 ? -7.803 -9.504 14.456 1.00 85.56 112 ALA A N 1
ATOM 869 C CA . ALA A 1 112 ? -7.615 -9.769 15.884 1.00 85.56 112 ALA A CA 1
ATOM 870 C C . ALA A 1 112 ? -7.646 -8.492 16.743 1.00 85.56 112 ALA A C 1
ATOM 872 O O . ALA A 1 112 ? -8.136 -8.513 17.868 1.00 85.56 112 ALA A O 1
ATOM 873 N N . TH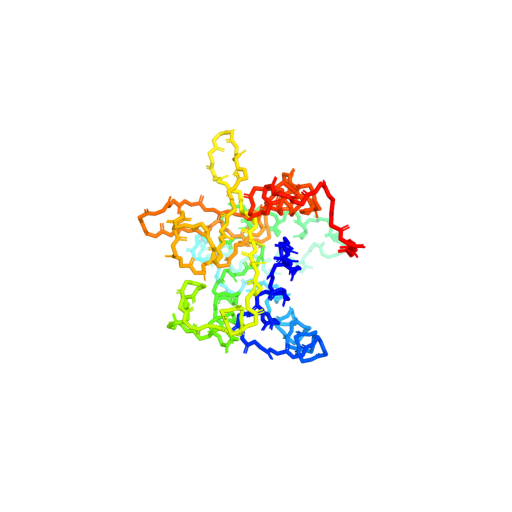R A 1 113 ? -7.144 -7.379 16.207 1.00 87.75 113 THR A N 1
ATOM 874 C CA . THR A 1 113 ? -7.083 -6.080 16.898 1.00 87.75 113 THR A CA 1
ATOM 875 C C . THR A 1 113 ? -8.289 -5.178 16.625 1.00 87.75 113 THR A C 1
ATOM 877 O O . THR A 1 113 ? -8.401 -4.118 17.234 1.00 87.75 113 THR A O 1
ATOM 880 N N . GLY A 1 114 ? -9.183 -5.559 15.706 1.00 87.81 114 GLY A N 1
ATOM 881 C CA . GLY A 1 114 ? -10.258 -4.684 15.222 1.00 87.81 114 GLY A CA 1
ATOM 882 C C . GLY A 1 114 ? -9.754 -3.499 14.386 1.00 87.81 114 GLY A C 1
ATOM 883 O O . GLY A 1 114 ? -10.465 -2.507 14.222 1.00 87.81 114 GLY A O 1
ATOM 884 N N . THR A 1 115 ? -8.526 -3.567 13.863 1.00 90.06 115 THR A N 1
ATOM 885 C CA . THR A 1 115 ? -7.943 -2.486 13.065 1.00 90.06 115 THR A CA 1
ATOM 886 C C . THR A 1 115 ? -8.520 -2.484 11.655 1.00 90.06 115 THR A C 1
ATOM 888 O O . THR A 1 115 ? -8.431 -3.465 10.920 1.00 90.06 115 THR A O 1
ATOM 891 N N . LEU A 1 116 ? -9.060 -1.339 11.248 1.00 90.94 116 LEU A N 1
ATOM 892 C CA . LEU A 1 116 ? -9.513 -1.094 9.882 1.00 90.94 116 LEU A CA 1
ATOM 893 C C . LEU A 1 116 ? -8.329 -0.635 9.020 1.00 90.94 116 LEU A C 1
ATOM 895 O O . LEU A 1 116 ? -7.715 0.384 9.343 1.00 90.94 116 LEU A O 1
ATOM 899 N N . VAL A 1 117 ? -8.008 -1.376 7.960 1.00 90.75 117 VAL A N 1
ATOM 900 C CA . VAL A 1 117 ? -6.876 -1.140 7.048 1.00 90.75 117 VAL A CA 1
ATOM 901 C C . VAL A 1 117 ? -7.395 -0.754 5.665 1.00 90.75 117 VAL A C 1
ATOM 903 O O . VAL A 1 117 ? -8.300 -1.414 5.151 1.00 90.75 117 VAL A O 1
ATOM 906 N N . GLY A 1 118 ? -6.826 0.297 5.071 1.00 89.56 118 GLY A N 1
ATOM 907 C CA . GLY A 1 118 ? -7.140 0.762 3.718 1.00 89.56 118 GLY A CA 1
ATOM 908 C C . GLY A 1 118 ? -5.886 1.034 2.883 1.00 89.56 118 GLY A C 1
ATOM 909 O O . GLY A 1 118 ? -4.963 1.705 3.338 1.00 89.56 118 GLY A O 1
ATOM 910 N N . LEU A 1 119 ? -5.862 0.527 1.654 1.00 89.31 119 LEU A N 1
ATOM 911 C CA . LEU A 1 119 ? -4.773 0.653 0.688 1.00 89.31 119 LEU A CA 1
ATOM 912 C C . LEU A 1 119 ? -5.322 1.275 -0.607 1.00 89.31 119 LEU A C 1
ATOM 914 O O . LEU A 1 119 ? -5.990 0.585 -1.384 1.00 89.31 119 LEU A O 1
ATOM 918 N N . PRO A 1 120 ? -5.104 2.582 -0.827 1.00 87.00 120 PRO A N 1
ATOM 919 C CA . PRO A 1 120 ? -5.509 3.258 -2.053 1.00 87.00 120 PRO A CA 1
ATOM 920 C C . PRO A 1 120 ? -4.737 2.769 -3.286 1.00 87.00 120 PRO A C 1
ATOM 922 O O . PRO A 1 120 ? -3.541 2.485 -3.231 1.00 87.00 120 PRO A O 1
ATOM 925 N N . ALA A 1 121 ? -5.440 2.715 -4.412 1.00 85.88 121 ALA A N 1
ATOM 926 C CA . ALA A 1 121 ? -4.991 2.223 -5.706 1.00 85.88 121 ALA A CA 1
ATOM 927 C C . ALA A 1 121 ? -5.578 3.069 -6.837 1.00 85.88 121 ALA A C 1
ATOM 929 O O . ALA A 1 121 ? -6.738 3.461 -6.760 1.00 85.88 121 ALA A O 1
ATOM 930 N N . ALA A 1 122 ? -4.843 3.313 -7.918 1.00 84.94 122 ALA A N 1
ATOM 931 C CA . ALA A 1 122 ? -5.373 4.022 -9.082 1.00 84.94 122 ALA A CA 1
ATOM 932 C C . ALA A 1 122 ? -5.775 3.051 -10.200 1.00 84.94 122 ALA A C 1
ATOM 934 O O . ALA A 1 122 ? -4.995 2.167 -10.551 1.00 84.94 122 ALA A O 1
ATOM 935 N N . THR A 1 123 ? -6.949 3.234 -10.812 1.00 85.00 123 THR A N 1
ATOM 936 C CA . THR A 1 123 ? -7.303 2.530 -12.059 1.00 85.00 123 THR A CA 1
ATOM 937 C C . THR A 1 123 ? -6.486 3.052 -13.244 1.00 85.00 123 THR A C 1
ATOM 939 O O . THR A 1 123 ? -6.012 4.191 -13.239 1.00 85.00 123 THR A O 1
ATOM 942 N N . VAL A 1 124 ? -6.326 2.227 -14.282 1.00 80.94 124 VAL A N 1
ATOM 943 C CA . VAL A 1 124 ? -5.581 2.569 -15.515 1.00 80.94 124 VAL A CA 1
ATOM 944 C C . VAL A 1 124 ? -6.531 2.979 -16.652 1.00 80.94 124 VAL A C 1
ATOM 946 O O . VAL A 1 124 ? -6.379 2.570 -17.799 1.00 80.94 124 VAL A O 1
ATOM 949 N N . ASP A 1 125 ? -7.552 3.771 -16.333 1.00 75.38 125 ASP A N 1
ATOM 950 C CA . ASP A 1 125 ? -8.497 4.310 -17.320 1.00 75.38 125 ASP A CA 1
ATOM 951 C C . ASP A 1 125 ? -8.017 5.664 -17.876 1.00 75.38 125 ASP A C 1
ATOM 953 O O . ASP A 1 125 ? -7.168 6.322 -17.276 1.00 75.38 125 ASP A O 1
ATOM 957 N N . GLU A 1 126 ? -8.628 6.153 -18.967 1.00 70.31 126 GLU A N 1
ATOM 958 C CA . GLU A 1 126 ? -8.383 7.519 -19.487 1.00 70.31 126 GLU A CA 1
ATOM 959 C C . GLU A 1 126 ? -8.564 8.609 -18.415 1.00 70.31 126 GLU A C 1
ATOM 961 O O . GLU A 1 126 ? -7.946 9.672 -18.471 1.00 70.31 126 GLU A O 1
ATOM 966 N N . LYS A 1 127 ? -9.432 8.342 -17.434 1.00 75.00 127 LYS A N 1
ATOM 967 C CA . LYS A 1 127 ? -9.632 9.157 -16.237 1.00 75.00 127 LYS A CA 1
ATOM 968 C C . LYS A 1 127 ? -9.392 8.269 -15.017 1.00 75.00 127 LYS A C 1
ATOM 970 O O . LYS A 1 127 ? -10.348 7.638 -14.557 1.00 75.00 127 LYS A O 1
ATOM 975 N N . PRO A 1 128 ? -8.146 8.188 -14.526 1.00 79.12 128 PRO A N 1
ATOM 976 C CA . PRO A 1 128 ? -7.790 7.268 -13.459 1.00 79.12 128 PRO A CA 1
ATOM 977 C C . PRO A 1 128 ? -8.531 7.645 -12.172 1.00 79.12 128 PRO A C 1
ATOM 979 O O . PRO A 1 128 ? -8.660 8.824 -11.830 1.00 79.12 128 PRO A O 1
ATOM 982 N N . LYS A 1 129 ? -9.063 6.639 -11.477 1.00 80.88 129 LYS A N 1
ATOM 983 C CA . LYS A 1 129 ? -9.826 6.812 -10.234 1.00 80.88 129 LYS A CA 1
ATOM 984 C C . LYS A 1 129 ? -9.104 6.149 -9.075 1.00 80.88 129 LYS A C 1
ATOM 986 O O . LYS A 1 129 ? -8.585 5.048 -9.232 1.00 80.88 129 LYS A O 1
ATOM 991 N N . CYS A 1 130 ? -9.133 6.799 -7.916 1.00 81.56 130 CYS A N 1
ATOM 992 C CA . CYS A 1 130 ? -8.688 6.200 -6.666 1.00 81.56 130 CYS A CA 1
ATOM 993 C C . CYS A 1 130 ? -9.737 5.182 -6.183 1.00 81.56 130 CYS A C 1
ATOM 995 O O . CYS A 1 130 ? -10.916 5.510 -6.034 1.00 81.56 130 CYS A O 1
ATOM 997 N N . GLN A 1 131 ? -9.313 3.942 -5.974 1.00 83.94 131 GLN A N 1
ATOM 998 C CA . GLN A 1 131 ? -10.074 2.853 -5.383 1.00 83.94 131 GLN A CA 1
ATOM 999 C C . GLN A 1 131 ? -9.363 2.402 -4.107 1.00 83.94 131 GLN A C 1
ATOM 1001 O O . GLN A 1 131 ? -8.155 2.200 -4.104 1.00 83.94 131 GLN A O 1
ATOM 1006 N N . ILE A 1 132 ? -10.109 2.239 -3.017 1.00 84.69 132 ILE A N 1
ATOM 1007 C CA . ILE A 1 132 ? -9.551 1.822 -1.728 1.00 84.69 132 ILE A CA 1
ATOM 1008 C C . ILE A 1 132 ? -9.805 0.330 -1.548 1.00 84.69 132 ILE A C 1
ATOM 1010 O O . ILE A 1 132 ? -10.950 -0.093 -1.377 1.00 84.69 132 ILE A O 1
ATOM 1014 N N . PHE A 1 133 ? -8.733 -0.456 -1.526 1.00 85.19 133 PHE A N 1
ATOM 1015 C CA . PHE A 1 133 ? -8.786 -1.833 -1.054 1.00 85.19 133 PHE A CA 1
ATOM 1016 C C . PHE A 1 133 ? -8.797 -1.812 0.470 1.00 85.19 133 PHE A C 1
ATOM 1018 O O . PHE A 1 133 ? -7.928 -1.199 1.081 1.00 85.19 133 PHE A O 1
ATOM 1025 N N . SER A 1 134 ? -9.761 -2.470 1.115 1.00 85.50 134 SER A N 1
ATOM 1026 C CA . SER A 1 134 ? -9.843 -2.454 2.581 1.00 85.50 134 SER A CA 1
ATOM 1027 C C . SER A 1 134 ? -10.232 -3.792 3.187 1.00 85.50 134 SER A C 1
ATOM 1029 O O . SER A 1 134 ? -10.832 -4.631 2.520 1.00 85.50 134 SER A O 1
ATOM 1031 N N . ASN A 1 135 ? -9.917 -3.980 4.470 1.00 85.31 135 ASN A N 1
ATOM 1032 C CA . ASN A 1 135 ? -10.321 -5.177 5.210 1.00 85.31 135 ASN A CA 1
ATOM 1033 C C . ASN A 1 135 ? -11.757 -5.114 5.772 1.00 85.31 135 ASN A C 1
ATOM 1035 O O . ASN A 1 135 ? -12.168 -6.031 6.478 1.00 85.31 135 ASN A O 1
ATOM 1039 N N . TYR A 1 136 ? -12.504 -4.040 5.492 1.00 78.50 136 TYR A N 1
ATOM 1040 C CA . TYR A 1 136 ? -13.824 -3.782 6.083 1.00 78.50 136 TYR A CA 1
ATOM 1041 C C . TYR A 1 136 ? -14.932 -3.492 5.074 1.00 78.50 136 TYR A C 1
ATOM 1043 O O . TYR A 1 136 ? -16.094 -3.751 5.376 1.00 78.50 136 TYR A O 1
ATOM 1051 N N . ASN A 1 137 ? -14.607 -3.024 3.867 1.00 69.19 137 ASN A N 1
ATOM 1052 C CA . ASN A 1 137 ? -15.570 -2.983 2.774 1.00 69.19 137 ASN A CA 1
ATOM 1053 C C . ASN A 1 137 ? -15.382 -4.217 1.893 1.00 69.19 137 ASN A C 1
ATOM 1055 O O . ASN A 1 137 ? -14.287 -4.483 1.408 1.00 69.19 137 ASN A O 1
ATOM 1059 N N . SER A 1 138 ? -16.471 -4.940 1.616 1.00 51.25 138 SER A N 1
ATOM 1060 C CA . SER A 1 138 ? -16.502 -6.133 0.748 1.00 51.25 138 SER A CA 1
ATOM 1061 C C . SER A 1 138 ? -16.237 -5.832 -0.740 1.00 51.25 138 SER A C 1
ATOM 1063 O O . SER A 1 138 ? -16.499 -6.666 -1.605 1.00 51.25 138 SER A O 1
ATOM 1065 N N . GLY A 1 139 ? -15.728 -4.638 -1.049 1.00 48.62 139 GLY A N 1
ATOM 1066 C CA . GLY A 1 139 ? -15.297 -4.211 -2.371 1.00 48.62 139 GLY A CA 1
ATOM 1067 C C . GLY A 1 139 ? -13.937 -4.805 -2.706 1.00 48.62 139 GLY A C 1
ATOM 1068 O O . GLY A 1 139 ? -12.946 -4.089 -2.742 1.00 48.62 139 GLY A O 1
ATOM 1069 N N . VAL A 1 140 ? -13.960 -6.109 -2.985 1.00 48.25 140 VAL A N 1
ATOM 1070 C CA . VAL A 1 140 ? -12.925 -6.911 -3.643 1.00 48.25 140 VAL A CA 1
ATOM 1071 C C . VAL A 1 140 ? -11.705 -7.335 -2.794 1.00 48.25 140 VAL A C 1
ATOM 1073 O O . VAL A 1 140 ? -10.844 -6.516 -2.476 1.00 48.25 140 VAL A O 1
ATOM 1076 N N . PRO A 1 141 ? -11.567 -8.646 -2.492 1.00 47.09 141 PRO A N 1
ATOM 1077 C CA . PRO A 1 141 ? -10.347 -9.227 -1.947 1.00 47.09 141 PRO A CA 1
ATOM 1078 C C . PRO A 1 141 ? -9.409 -9.727 -3.043 1.00 47.09 141 PRO A C 1
ATOM 1080 O O . PRO A 1 141 ? -9.767 -10.622 -3.797 1.00 47.09 141 PRO A O 1
ATOM 1083 N N . GLU A 1 142 ? -8.189 -9.210 -3.052 1.00 39.44 142 GLU A N 1
ATOM 1084 C CA . GLU A 1 142 ? -6.924 -9.958 -3.077 1.00 39.44 142 GLU A CA 1
ATOM 1085 C C . GLU A 1 142 ? -5.807 -8.906 -3.079 1.00 39.44 142 GLU A C 1
ATOM 1087 O O . GLU A 1 142 ? -5.879 -7.908 -3.798 1.00 39.44 142 GLU A O 1
ATOM 1092 N N . LEU A 1 143 ? -4.811 -9.065 -2.206 1.00 40.00 143 LEU A N 1
ATOM 1093 C CA . LEU A 1 143 ? -3.758 -8.068 -2.022 1.00 40.00 143 LEU A CA 1
ATOM 1094 C C . LEU A 1 143 ? -2.755 -8.168 -3.181 1.00 40.00 143 LEU A C 1
ATOM 1096 O O . LEU A 1 143 ? -1.716 -8.809 -3.056 1.00 40.00 143 LEU A O 1
ATOM 1100 N N . TYR A 1 144 ? -3.059 -7.545 -4.316 1.00 42.16 144 TYR A N 1
ATOM 1101 C CA . TYR A 1 144 ? -2.069 -7.337 -5.368 1.00 42.16 144 TYR A CA 1
ATOM 1102 C C . TYR A 1 144 ? -1.476 -5.954 -5.197 1.00 42.16 144 TYR A C 1
ATOM 1104 O O . TYR A 1 144 ? -2.153 -4.933 -5.270 1.00 42.16 144 TYR A O 1
ATOM 1112 N N . LEU A 1 145 ? -0.192 -5.947 -4.891 1.00 50.78 145 LEU A N 1
ATOM 1113 C CA . LEU A 1 145 ? 0.544 -4.745 -4.564 1.00 50.78 145 LEU A CA 1
ATOM 1114 C C . LEU A 1 145 ? 0.887 -3.981 -5.829 1.00 50.78 145 LEU A C 1
ATOM 1116 O O . LEU A 1 145 ? 1.274 -4.574 -6.838 1.00 50.78 145 LEU A O 1
ATOM 1120 N N . LEU A 1 146 ? 0.679 -2.666 -5.764 1.00 50.56 146 LEU A N 1
ATOM 1121 C CA . LEU A 1 146 ? 0.508 -1.886 -6.970 1.00 50.56 146 LEU A CA 1
ATOM 1122 C C . LEU A 1 146 ? 1.757 -1.102 -7.366 1.00 50.56 146 LEU A C 1
ATOM 1124 O O . LEU A 1 146 ? 2.318 -0.354 -6.566 1.00 50.56 146 LEU A O 1
ATOM 1128 N N . PRO A 1 147 ? 2.180 -1.265 -8.617 1.00 50.06 147 PRO A N 1
ATOM 1129 C CA . PRO A 1 147 ? 3.374 -0.642 -9.148 1.00 50.06 147 PRO A CA 1
ATOM 1130 C C . PRO A 1 147 ? 3.172 0.834 -9.531 1.00 50.06 147 PRO A C 1
ATOM 1132 O O . PRO A 1 147 ? 2.149 1.216 -10.097 1.00 50.06 147 PRO A O 1
ATOM 1135 N N . LEU A 1 148 ? 4.179 1.672 -9.259 1.00 50.38 148 LEU A N 1
ATOM 1136 C CA . LEU A 1 148 ? 4.288 3.058 -9.742 1.00 50.38 148 LEU A CA 1
ATOM 1137 C C . LEU A 1 148 ? 4.382 3.062 -11.275 1.00 50.38 148 LEU A C 1
ATOM 1139 O O . LEU A 1 148 ? 5.442 2.721 -11.775 1.00 50.38 148 LEU A O 1
ATOM 1143 N N . GLY A 1 149 ? 3.355 3.494 -12.017 1.00 47.94 149 GLY A N 1
ATOM 1144 C CA . GLY A 1 149 ? 3.197 3.263 -13.472 1.00 47.94 149 GLY A CA 1
ATOM 1145 C C . GLY A 1 149 ? 4.360 3.618 -14.428 1.00 47.94 149 GLY A C 1
ATOM 1146 O O . GLY A 1 149 ? 4.356 3.175 -15.572 1.00 47.94 149 GLY A O 1
ATOM 1147 N N . ILE A 1 150 ? 5.366 4.390 -13.995 1.00 50.47 150 ILE A N 1
ATOM 1148 C CA . ILE A 1 150 ? 6.613 4.667 -14.752 1.00 50.47 150 ILE A CA 1
ATOM 1149 C C . ILE A 1 150 ? 7.790 3.802 -14.256 1.00 50.47 150 ILE A C 1
ATOM 1151 O O . ILE A 1 150 ? 8.694 3.436 -15.006 1.00 50.47 150 ILE A O 1
ATOM 1155 N N . VAL A 1 151 ? 7.795 3.479 -12.967 1.00 58.53 151 VAL A N 1
ATOM 1156 C CA . VAL A 1 151 ? 8.843 2.713 -12.280 1.00 58.53 151 VAL A CA 1
ATOM 1157 C C . VAL A 1 151 ? 8.603 1.211 -12.448 1.00 58.53 151 VAL A C 1
ATOM 1159 O O . VAL A 1 151 ? 9.550 0.455 -12.666 1.00 58.53 151 VAL A O 1
ATOM 1162 N N . PHE A 1 152 ? 7.336 0.809 -12.414 1.00 62.41 152 PHE A N 1
ATOM 1163 C CA . PHE A 1 152 ? 6.835 -0.545 -12.543 1.00 62.41 152 PHE A CA 1
ATOM 1164 C C . PHE A 1 152 ? 5.515 -0.536 -13.360 1.00 62.41 152 PHE A C 1
ATOM 1166 O O . PHE A 1 152 ? 4.748 0.424 -13.294 1.00 62.41 152 PHE A O 1
ATOM 1173 N N . PRO A 1 153 ? 5.224 -1.591 -14.128 1.00 64.75 153 PRO A N 1
ATOM 1174 C CA . PRO A 1 153 ? 4.079 -1.669 -15.041 1.00 64.75 153 PRO A CA 1
ATOM 1175 C C . PRO A 1 153 ? 2.781 -1.978 -14.283 1.00 64.75 153 PRO A C 1
ATOM 1177 O O . PRO A 1 153 ? 2.848 -2.800 -13.381 1.00 64.75 153 PRO A O 1
ATOM 1180 N N . PRO A 1 154 ? 1.607 -1.424 -14.642 1.00 74.25 154 PRO A N 1
ATOM 1181 C CA . PRO A 1 154 ? 0.357 -1.679 -13.922 1.00 74.25 154 PRO A CA 1
ATOM 1182 C C . PRO A 1 154 ? 0.012 -3.162 -13.738 1.00 74.25 154 PRO A C 1
ATOM 1184 O O . PRO A 1 154 ? 0.209 -3.977 -14.639 1.00 74.25 154 PRO A O 1
ATOM 1187 N N . GLN A 1 155 ? -0.571 -3.496 -12.588 1.00 78.00 155 GLN A N 1
ATOM 1188 C CA . GLN A 1 155 ? -0.911 -4.867 -12.227 1.00 78.00 155 GLN A CA 1
ATOM 1189 C C . GLN A 1 155 ? -2.364 -5.182 -12.581 1.00 78.00 155 GLN A C 1
ATOM 1191 O O . GLN A 1 155 ? -3.288 -4.486 -12.155 1.00 78.00 155 GLN A O 1
ATOM 1196 N N . HIS A 1 156 ? -2.574 -6.266 -13.329 1.00 81.38 156 HIS A N 1
ATOM 1197 C CA . HIS A 1 156 ? -3.910 -6.797 -13.583 1.00 81.38 156 HIS A CA 1
ATOM 1198 C C . HIS A 1 156 ? -4.313 -7.799 -12.501 1.00 81.38 156 HIS A C 1
ATOM 1200 O O . HIS A 1 156 ? -3.564 -8.726 -12.185 1.00 81.38 156 HIS A O 1
ATOM 1206 N N . ILE A 1 157 ? -5.521 -7.620 -11.976 1.00 78.19 157 ILE A N 1
ATOM 1207 C CA . ILE A 1 157 ? -6.159 -8.488 -10.997 1.00 78.19 157 ILE A CA 1
ATOM 1208 C C . ILE A 1 157 ? -7.407 -9.090 -11.642 1.00 78.19 157 ILE A C 1
ATOM 1210 O O . ILE A 1 157 ? -8.349 -8.376 -12.010 1.00 78.19 157 ILE A O 1
ATOM 1214 N N . SER A 1 158 ? -7.415 -10.417 -11.775 1.00 73.94 158 SER A N 1
ATOM 1215 C CA . SER A 1 158 ? -8.504 -11.144 -12.428 1.00 73.94 158 SER A CA 1
ATOM 1216 C C . SER A 1 158 ? -9.839 -10.891 -11.725 1.00 73.94 158 SER A C 1
ATOM 1218 O O . SER A 1 158 ? -9.969 -11.107 -10.525 1.00 73.94 158 SER A O 1
ATOM 1220 N N . GLY A 1 159 ? -10.847 -10.456 -12.484 1.00 76.06 159 GLY A N 1
ATOM 1221 C CA . GLY A 1 159 ? -12.191 -10.174 -11.964 1.00 76.06 159 GLY A CA 1
ATOM 1222 C C . GLY A 1 159 ? -12.354 -8.809 -11.289 1.00 76.06 159 GLY A C 1
ATOM 1223 O O . GLY A 1 159 ? -13.451 -8.504 -10.828 1.00 76.06 159 GLY A O 1
ATOM 1224 N N . VAL A 1 160 ? -11.303 -7.982 -11.260 1.00 79.88 160 VAL A N 1
ATOM 1225 C CA . VAL A 1 160 ? -11.301 -6.690 -10.554 1.00 79.88 160 VAL A CA 1
ATOM 1226 C C . VAL A 1 160 ? -10.931 -5.546 -11.484 1.00 79.88 160 VAL A C 1
ATOM 1228 O O . VAL A 1 160 ? -11.636 -4.541 -11.534 1.00 79.88 160 VAL A O 1
ATOM 1231 N N . GLY A 1 161 ? -9.850 -5.702 -12.249 1.00 83.81 161 GLY A N 1
ATOM 1232 C CA . GLY A 1 161 ? -9.364 -4.671 -13.159 1.00 83.81 161 GLY A CA 1
ATOM 1233 C C . GLY A 1 161 ? -7.848 -4.538 -13.144 1.00 83.81 161 GLY A C 1
ATOM 1234 O O . GLY A 1 161 ? -7.134 -5.399 -12.636 1.00 83.81 161 GLY A O 1
ATOM 1235 N N . THR A 1 162 ? -7.358 -3.451 -13.731 1.00 84.69 162 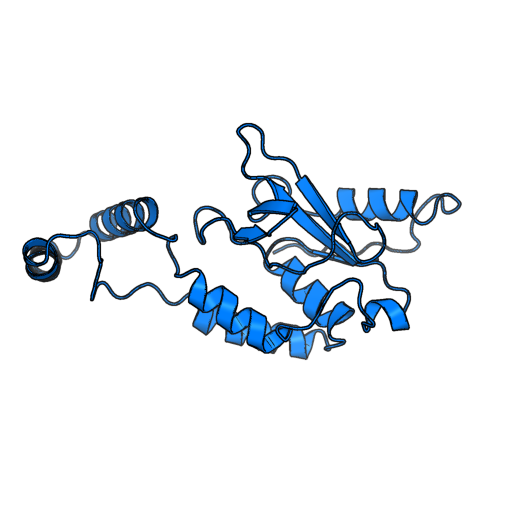THR A N 1
ATOM 1236 C CA . THR A 1 162 ? -5.930 -3.130 -13.783 1.00 84.69 162 THR A CA 1
ATOM 1237 C C . THR A 1 162 ? -5.667 -1.883 -12.960 1.00 84.69 162 THR A C 1
ATOM 1239 O O . THR A 1 162 ? -6.359 -0.874 -13.122 1.00 84.69 162 THR A O 1
ATOM 1242 N N . PHE A 1 163 ? -4.655 -1.956 -12.100 1.00 85.38 163 PHE A N 1
ATOM 1243 C CA . PHE A 1 163 ? -4.354 -0.923 -11.124 1.00 85.38 163 PHE A CA 1
ATOM 1244 C C . PHE A 1 163 ? -2.873 -0.562 -11.101 1.00 85.38 163 PHE A C 1
ATOM 1246 O O . PHE A 1 163 ? -2.000 -1.350 -11.465 1.00 85.38 163 PHE A O 1
ATOM 1253 N N . GLN A 1 164 ? -2.600 0.643 -10.633 1.00 83.25 164 GLN A N 1
ATOM 1254 C CA . GLN A 1 164 ? -1.269 1.192 -10.421 1.00 83.25 164 GLN A CA 1
ATOM 1255 C C . GLN A 1 164 ? -1.240 1.955 -9.096 1.00 83.25 164 GLN A C 1
ATOM 1257 O O . GLN A 1 164 ? -2.272 2.134 -8.443 1.00 83.25 164 GLN A O 1
ATOM 1262 N N . ASP A 1 165 ? -0.055 2.396 -8.693 1.00 81.69 165 ASP A N 1
ATOM 1263 C CA . ASP A 1 165 ? 0.109 3.213 -7.496 1.00 81.69 165 ASP A CA 1
ATOM 1264 C C . ASP A 1 165 ? -0.801 4.453 -7.534 1.00 81.69 165 ASP A C 1
ATOM 1266 O O . ASP A 1 165 ? -0.903 5.140 -8.555 1.00 81.69 165 ASP A O 1
ATOM 1270 N N . ALA A 1 166 ? -1.461 4.725 -6.409 1.00 82.88 166 ALA A N 1
ATOM 1271 C CA . ALA A 1 166 ? -2.300 5.898 -6.217 1.00 82.88 166 ALA A CA 1
ATOM 1272 C C . ALA A 1 166 ? -1.498 7.177 -5.959 1.00 82.88 166 ALA A C 1
ATOM 1274 O O . ALA A 1 166 ? -2.060 8.248 -6.161 1.00 82.88 166 ALA A O 1
ATOM 1275 N N . GLY A 1 167 ? -0.209 7.091 -5.599 1.00 79.75 167 GLY A N 1
ATOM 1276 C CA . GLY A 1 167 ? 0.647 8.246 -5.283 1.00 79.75 167 GLY A CA 1
ATOM 1277 C C . GLY A 1 167 ? 0.541 9.438 -6.254 1.00 79.75 167 GLY A C 1
ATOM 1278 O O . GLY A 1 167 ? 0.416 10.575 -5.801 1.00 79.75 167 GLY A O 1
ATOM 1279 N N . PRO A 1 168 ? 0.522 9.226 -7.588 1.00 78.19 168 PRO A N 1
ATOM 1280 C CA . PRO A 1 168 ? 0.330 10.307 -8.561 1.00 78.19 168 PRO A CA 1
ATOM 1281 C C . PRO A 1 168 ? -1.036 11.017 -8.514 1.00 78.19 168 PRO A C 1
ATOM 1283 O O . PRO A 1 168 ? -1.146 12.133 -9.018 1.00 78.19 168 PRO A O 1
ATOM 1286 N N . LEU A 1 169 ? -2.077 10.382 -7.964 1.00 76.06 169 LEU A N 1
ATOM 1287 C CA . LEU A 1 169 ? -3.414 10.965 -7.773 1.00 76.06 169 LEU A CA 1
ATOM 1288 C C . LEU A 1 169 ? -3.610 11.502 -6.355 1.00 76.06 169 LEU A C 1
ATOM 1290 O O . LEU A 1 169 ? -4.180 12.573 -6.165 1.00 76.06 169 LEU A O 1
ATOM 1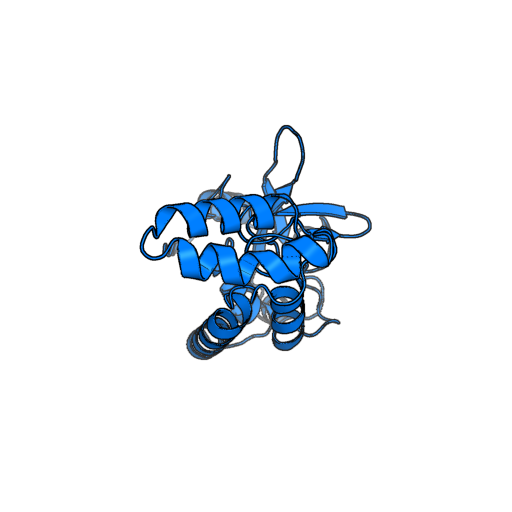294 N N . GLU A 1 170 ? -3.156 10.735 -5.373 1.00 74.88 170 GLU A N 1
ATOM 1295 C CA . GLU A 1 170 ? -3.292 10.983 -3.949 1.00 74.88 170 GLU A CA 1
ATOM 1296 C C . GLU A 1 170 ? -1.999 10.502 -3.294 1.00 74.88 170 GLU A C 1
ATOM 1298 O O . GLU A 1 170 ? -1.741 9.307 -3.226 1.00 74.88 170 GLU A O 1
ATOM 1303 N N . ASN A 1 171 ? -1.148 11.432 -2.866 1.00 81.44 171 ASN A N 1
ATOM 1304 C CA . ASN A 1 171 ? 0.126 11.090 -2.226 1.00 81.44 171 ASN A CA 1
ATOM 1305 C C . ASN A 1 171 ? 0.020 11.040 -0.692 1.00 81.44 171 ASN A C 1
ATOM 1307 O O . ASN A 1 171 ? 0.898 10.508 -0.022 1.00 81.44 171 ASN A O 1
ATOM 1311 N N . ASP A 1 172 ? -1.060 11.591 -0.136 1.00 86.19 172 ASP A N 1
ATOM 1312 C CA . ASP A 1 172 ? -1.364 11.572 1.293 1.00 86.19 172 ASP A CA 1
ATOM 1313 C C . ASP A 1 172 ? -2.776 10.995 1.495 1.00 86.19 172 ASP A C 1
ATOM 1315 O O . ASP A 1 172 ? -3.751 11.653 1.119 1.00 86.19 172 ASP A O 1
ATOM 1319 N N . PRO A 1 173 ? -2.912 9.788 2.082 1.00 88.00 173 PRO A N 1
ATOM 1320 C CA . PRO A 1 173 ? -4.208 9.157 2.303 1.00 88.00 173 PRO A CA 1
ATOM 1321 C C . PRO A 1 173 ? -4.996 9.746 3.480 1.00 88.00 173 PRO A C 1
ATOM 1323 O O . PRO A 1 173 ? -6.016 9.165 3.855 1.00 88.00 173 PRO A O 1
ATOM 1326 N N . LEU A 1 174 ? -4.556 10.840 4.116 1.00 88.88 174 LEU A N 1
ATOM 1327 C CA . LEU A 1 174 ? -5.199 11.391 5.314 1.00 88.88 174 LEU A CA 1
ATOM 1328 C C . LEU A 1 174 ? -6.701 11.638 5.123 1.00 88.88 174 LEU A C 1
ATOM 1330 O O . LEU A 1 174 ? -7.508 11.216 5.950 1.00 88.88 174 LEU A O 1
ATOM 1334 N N . ILE A 1 175 ? -7.096 12.289 4.027 1.00 87.50 175 ILE A N 1
ATOM 1335 C CA . ILE A 1 175 ? -8.512 12.589 3.770 1.00 87.50 175 ILE A CA 1
ATOM 1336 C C . ILE A 1 175 ? -9.307 11.304 3.518 1.00 87.50 175 ILE A C 1
ATOM 1338 O O . ILE A 1 175 ? -10.415 11.159 4.043 1.00 87.50 175 ILE A O 1
ATOM 1342 N N . SER A 1 176 ? -8.735 10.346 2.788 1.00 85.62 176 SER A N 1
ATOM 1343 C CA . SER A 1 176 ? -9.327 9.018 2.600 1.00 85.62 176 SER A CA 1
ATOM 1344 C C . SER A 1 176 ? -9.513 8.280 3.928 1.00 85.62 176 SER A C 1
ATOM 1346 O O . SER A 1 176 ? -10.578 7.711 4.170 1.00 85.62 176 SER A O 1
ATOM 1348 N N . ALA A 1 177 ? -8.528 8.347 4.826 1.00 88.38 177 ALA A N 1
ATOM 1349 C CA . ALA A 1 177 ? -8.584 7.731 6.148 1.00 88.38 177 ALA A CA 1
ATOM 1350 C C . ALA A 1 177 ? -9.652 8.378 7.043 1.00 88.38 177 ALA A C 1
ATOM 1352 O O . ALA A 1 177 ? -10.428 7.666 7.677 1.00 88.38 177 ALA A O 1
ATOM 1353 N N . LEU A 1 178 ? -9.744 9.711 7.065 1.00 89.00 178 LEU A N 1
ATOM 1354 C CA . LEU A 1 178 ? -10.772 10.429 7.828 1.00 89.00 178 LEU A CA 1
ATOM 1355 C C . LEU A 1 178 ? -12.178 10.153 7.285 1.00 89.00 178 LEU A C 1
ATOM 1357 O O . LEU A 1 178 ? -13.103 9.908 8.057 1.00 89.00 178 LEU A O 1
ATOM 1361 N N . THR A 1 179 ? -12.335 10.122 5.961 1.00 86.75 179 THR A N 1
ATOM 1362 C CA . THR A 1 179 ? -13.614 9.801 5.308 1.00 86.75 179 THR A CA 1
ATOM 1363 C C . THR A 1 179 ? -14.049 8.371 5.622 1.00 86.75 179 THR A C 1
ATOM 1365 O O . THR A 1 179 ? -15.211 8.119 5.957 1.00 86.75 179 THR A O 1
ATOM 1368 N 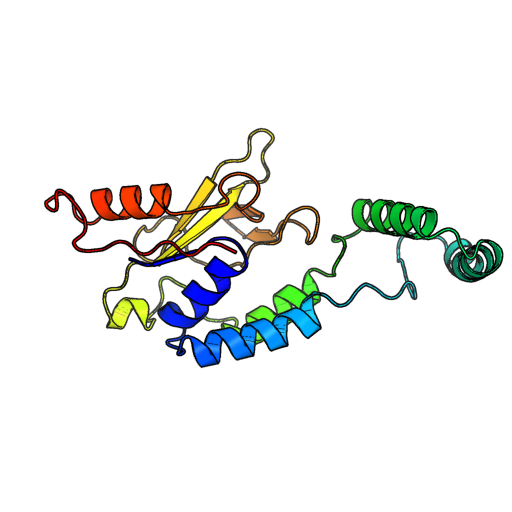N . ALA A 1 180 ? -13.111 7.425 5.563 1.00 86.25 180 ALA A N 1
ATOM 1369 C CA . ALA A 1 180 ? -13.358 6.045 5.947 1.00 86.25 180 ALA A CA 1
ATOM 1370 C C . ALA A 1 180 ? -13.715 5.922 7.433 1.00 86.25 180 ALA A C 1
ATOM 1372 O O . ALA A 1 180 ? -14.645 5.192 7.768 1.00 86.25 180 ALA A O 1
ATOM 1373 N N . ALA A 1 181 ? -13.032 6.653 8.318 1.00 88.06 181 ALA A N 1
ATOM 1374 C CA . ALA A 1 181 ? -13.317 6.658 9.750 1.00 88.06 181 ALA A CA 1
ATOM 1375 C C . ALA A 1 181 ? -14.721 7.197 10.047 1.00 88.06 181 ALA A C 1
ATOM 1377 O O . ALA A 1 181 ? -15.478 6.530 10.746 1.00 88.06 181 ALA A O 1
ATOM 1378 N N . ALA A 1 182 ? -15.103 8.329 9.452 1.00 86.62 182 ALA A N 1
ATOM 1379 C CA . ALA A 1 182 ? -16.447 8.892 9.589 1.00 86.62 182 ALA A CA 1
ATOM 1380 C C . ALA A 1 182 ? -17.535 7.935 9.069 1.00 86.62 182 ALA A C 1
ATOM 1382 O O . ALA A 1 182 ? -18.620 7.843 9.638 1.00 86.62 182 ALA A O 1
ATOM 1383 N N . THR A 1 183 ? -17.234 7.177 8.011 1.00 86.50 183 THR A N 1
ATOM 1384 C CA . THR A 1 183 ? -18.155 6.168 7.464 1.00 86.50 183 THR A CA 1
ATOM 1385 C C . THR A 1 183 ? -18.272 4.945 8.377 1.00 86.50 183 THR A C 1
ATOM 1387 O O . THR A 1 183 ? -19.369 4.436 8.593 1.00 86.50 183 THR A O 1
ATOM 1390 N N . ALA A 1 184 ? -17.149 4.462 8.913 1.00 86.19 184 ALA A N 1
ATOM 1391 C CA . ALA A 1 184 ? -17.106 3.292 9.788 1.00 86.19 184 ALA A CA 1
ATOM 1392 C C . ALA A 1 184 ? -17.676 3.578 11.187 1.00 86.19 184 ALA A C 1
ATOM 1394 O O . ALA A 1 184 ? -18.247 2.686 11.815 1.00 86.19 184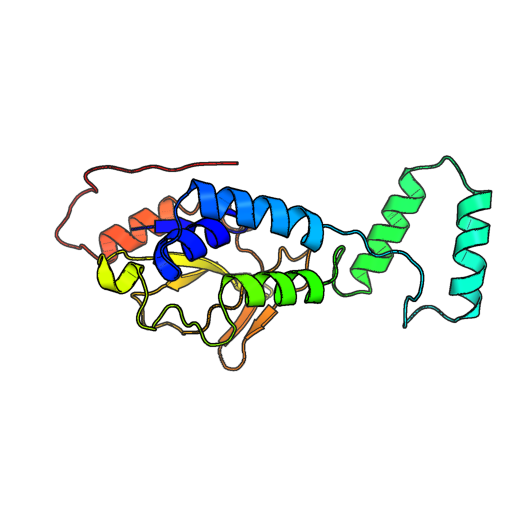 ALA A O 1
ATOM 1395 N N . PHE A 1 185 ? -17.546 4.817 11.663 1.00 88.81 185 PHE A N 1
ATOM 1396 C CA . PHE A 1 185 ? -17.965 5.251 12.992 1.00 88.81 185 PHE A CA 1
ATOM 1397 C C . PHE A 1 185 ? -18.882 6.483 12.909 1.00 88.81 185 PHE A C 1
ATOM 1399 O O . PHE A 1 185 ? -18.502 7.564 13.347 1.00 88.81 185 PHE A O 1
ATOM 1406 N N . PRO A 1 186 ? -20.122 6.338 12.405 1.00 85.81 186 PRO A N 1
ATOM 1407 C CA . PRO A 1 186 ? -21.012 7.473 12.127 1.00 85.81 186 PRO A CA 1
ATOM 1408 C C . PRO A 1 186 ? -21.495 8.221 13.379 1.00 85.81 186 PRO A C 1
ATOM 1410 O O . PRO A 1 186 ? -22.094 9.286 13.267 1.00 85.81 186 PRO A O 1
ATOM 1413 N N . LEU A 1 187 ? -21.293 7.641 14.566 1.00 90.94 187 LEU A N 1
ATOM 1414 C CA . LEU A 1 187 ? -21.648 8.246 15.851 1.00 90.94 187 LEU A CA 1
ATOM 1415 C C . LEU A 1 187 ? -20.486 9.025 16.488 1.00 90.94 187 LEU A C 1
ATOM 1417 O O . LEU A 1 187 ? -20.704 9.693 17.494 1.00 90.94 187 LEU A O 1
ATOM 1421 N N . LEU A 1 188 ? -19.268 8.915 15.946 1.00 87.38 188 LEU A N 1
ATOM 1422 C CA . LEU A 1 188 ? -18.115 9.698 16.387 1.00 87.38 188 LEU A CA 1
ATOM 1423 C C . LEU A 1 188 ? -18.031 10.969 15.535 1.00 87.38 188 LEU A C 1
ATOM 1425 O O . LEU A 1 188 ? -17.936 10.880 14.313 1.00 87.38 188 LEU A O 1
ATOM 1429 N N . GLU A 1 189 ? -18.064 12.141 16.176 1.00 84.31 189 GLU A N 1
ATOM 1430 C CA . GLU A 1 189 ? -17.914 13.429 15.480 1.00 84.31 189 GLU A CA 1
ATOM 1431 C C . GLU A 1 189 ? -16.490 13.616 14.939 1.00 84.31 189 GLU A C 1
ATOM 1433 O O . GLU A 1 189 ? -16.311 14.060 13.806 1.00 84.31 189 GLU A O 1
ATOM 1438 N N . GLU A 1 190 ? -15.480 13.236 15.727 1.00 87.00 190 GLU A N 1
ATOM 1439 C CA . GLU A 1 190 ? -14.067 13.337 15.365 1.00 87.00 190 GLU A CA 1
ATOM 1440 C C . GLU A 1 190 ? -13.231 12.210 16.003 1.00 87.00 190 GLU A C 1
ATOM 1442 O O . GLU A 1 190 ? -13.628 11.643 17.026 1.00 87.00 190 GLU A O 1
ATOM 1447 N N . PRO A 1 191 ? -12.090 11.832 15.398 1.00 88.25 191 PRO A N 1
ATOM 1448 C CA . PRO A 1 191 ? -11.166 10.871 15.995 1.00 88.25 191 PRO A CA 1
ATOM 1449 C C . PRO A 1 191 ? -10.427 11.462 17.205 1.00 88.25 191 PRO A C 1
ATOM 1451 O O . PRO A 1 191 ? -9.993 12.610 17.163 1.00 88.25 191 PRO A O 1
ATOM 1454 N N . ASP A 1 192 ? -10.171 10.642 18.231 1.00 92.44 192 ASP A N 1
ATOM 1455 C CA . ASP A 1 192 ? -9.420 11.059 19.431 1.00 92.44 192 ASP A CA 1
ATOM 1456 C C . ASP A 1 192 ? -7.993 11.539 19.110 1.00 92.44 192 ASP A C 1
ATOM 1458 O O . ASP A 1 192 ? -7.450 12.430 19.764 1.00 92.44 192 ASP A O 1
ATOM 1462 N N . PHE A 1 193 ? -7.355 10.918 18.114 1.00 93.50 193 PHE A N 1
ATOM 1463 C CA . PHE A 1 193 ? -6.033 11.298 17.633 1.00 93.50 193 PHE A CA 1
ATOM 1464 C C . PHE A 1 193 ? -5.847 10.921 16.164 1.00 93.50 193 PHE A C 1
ATOM 1466 O O . PHE A 1 193 ? -6.393 9.932 15.669 1.00 93.50 193 PHE A O 1
ATOM 1473 N N . VAL A 1 194 ? -5.014 11.699 15.474 1.00 93.75 194 VAL A N 1
ATOM 1474 C CA . VAL A 1 194 ? -4.632 11.466 14.080 1.00 93.75 194 VAL A CA 1
ATOM 1475 C C . VAL A 1 194 ? -3.125 11.618 13.955 1.00 93.75 194 VAL A C 1
ATOM 1477 O O . VAL A 1 194 ? -2.549 12.597 14.424 1.00 93.75 194 VAL A O 1
ATOM 1480 N N . VAL A 1 195 ? -2.489 10.649 13.300 1.00 93.38 195 VAL A N 1
ATOM 1481 C CA . VAL A 1 195 ? -1.066 10.690 12.958 1.00 93.38 195 VAL A CA 1
ATOM 1482 C C . VAL A 1 195 ? -0.952 10.508 11.449 1.00 93.38 195 VAL A C 1
ATOM 1484 O O . VAL A 1 195 ? -1.358 9.472 10.929 1.00 93.38 195 VAL A O 1
ATOM 1487 N N . SER A 1 196 ? -0.416 11.515 10.756 1.00 92.31 196 SER A N 1
ATOM 1488 C CA . SER A 1 196 ? -0.049 11.434 9.337 1.00 92.31 196 SER A CA 1
ATOM 1489 C C . SER A 1 196 ? 1.464 11.576 9.214 1.00 92.31 196 SER A C 1
ATOM 1491 O O . SER A 1 196 ? 2.052 12.498 9.783 1.00 92.31 196 SER A O 1
ATOM 1493 N N . LEU A 1 197 ? 2.093 10.628 8.521 1.00 88.94 197 LEU A N 1
ATOM 1494 C CA . LEU A 1 197 ? 3.539 10.553 8.339 1.00 88.94 197 LEU A CA 1
ATOM 1495 C C . LEU A 1 197 ? 3.840 10.627 6.841 1.00 88.94 197 LEU A C 1
ATOM 1497 O O . LEU A 1 197 ? 3.431 9.747 6.087 1.00 88.94 197 LEU A O 1
ATOM 1501 N N . GLY A 1 198 ? 4.547 11.678 6.429 1.00 84.31 198 GLY A N 1
ATOM 1502 C CA . GLY A 1 198 ? 5.015 11.858 5.054 1.00 84.31 198 GLY A CA 1
ATOM 1503 C C . GLY A 1 198 ? 6.452 11.374 4.854 1.00 84.31 198 GLY A C 1
ATOM 1504 O O . GLY A 1 198 ? 7.200 11.204 5.820 1.00 84.31 198 GLY A O 1
ATOM 1505 N N . THR A 1 199 ? 6.834 11.196 3.589 1.00 71.94 199 THR A N 1
ATOM 1506 C CA . THR A 1 199 ? 8.188 10.828 3.137 1.00 71.94 199 THR A CA 1
ATOM 1507 C C . THR A 1 199 ? 8.689 11.785 2.073 1.00 71.94 199 THR A C 1
ATOM 1509 O O . THR A 1 199 ? 7.869 12.110 1.182 1.00 71.94 199 THR A O 1
#